Protein AF-A0A7C6XYI9-F1 (afdb_monomer)

Secondary structure (DSSP, 8-state):
-HHHHHHHHHHHHHHHHHHSS-----------------TTS----SPPPHHHHHHHHTTS----------SSSEEEE--S-TT---EEEEEE-TT--EEEEEE--SSSEEEE-----S-S----EEEEE--SS-SSPEEE---BTTB--SGGGGGEEEPPEEEESS-HHHH--TTT--PPPPEEEE--EEEEE-

Radius of gyration: 31.1 Å; Cα contacts (8 Å, |Δi|>4): 209; chains: 1; bounding box: 74×89×56 Å

Foldseek 3Di:
DVVVVVVVVVVVVVVVVVVPPDDPPPPPPDPPPPCPDDPPPPPPDPFAAPVNLCVVAVPFDEDPDDWDFDQVDKDWDFDPDPPFDKDWDWDAFPVRDTDIDIDDGLGTDIDTDTDDPDDGDYKDKDWDKDDPDDPAWRWAADDDPNHRSGDCSRTDTDDWDWDFPDDCVVPDDPPPDPDGGDIDTTIDTDMDID

pLDDT: mean 83.99, std 13.5, range [45.25, 97.56]

Solvent-accessible surface area (backbone atoms only — not comparable to full-atom values): 12787 Å² total; per-residue (Å²): 109,73,71,59,53,52,53,55,50,52,52,51,50,54,55,51,52,63,70,66,51,82,80,79,80,74,74,77,86,65,77,80,70,70,82,86,66,55,99,77,53,74,69,93,57,99,66,50,38,62,67,53,43,41,72,73,49,62,85,48,52,66,69,97,71,88,78,85,78,61,80,86,59,64,49,79,45,77,53,85,48,95,87,54,66,68,47,76,49,76,50,65,29,79,83,73,54,72,45,78,47,67,48,74,48,99,49,50,48,80,46,70,82,78,88,76,93,65,87,54,52,78,73,53,74,47,78,48,69,62,72,93,85,62,103,61,62,49,70,44,64,50,66,60,94,91,36,66,77,21,57,65,34,60,61,42,74,45,83,69,48,70,42,63,72,52,69,61,82,84,71,57,38,91,99,76,52,88,76,77,63,56,76,36,79,44,38,50,79,45,77,51,74,88

Sequence (194 aa):
MKKILIITLGTLIVTAAFVLLPKNNVKAYTNEKTYEGSIYELASSDNVTYEDYLNQFGHMPKPNVEIPVDLENYVYTNGLFDDDLPYIDSFTDDKNVTKQGLYVPETGDITFTVNVESEGLYNLKLEYYSILGRSANISRGLYINDEMPFTEAQHMSFLRFWKDEYDVSENRKKGKNDIRPKQIETHLWAIDDF

Structure (mmCIF, N/CA/C/O backbone):
data_AF-A0A7C6XYI9-F1
#
_entry.id   AF-A0A7C6XYI9-F1
#
loop_
_atom_site.group_PDB
_atom_site.id
_atom_site.type_symbol
_atom_site.label_atom_id
_atom_site.label_alt_id
_atom_site.label_comp_id
_atom_site.label_asym_id
_atom_site.label_entity_id
_atom_site.label_seq_id
_atom_site.pdbx_PDB_ins_code
_atom_site.Cartn_x
_atom_site.Cartn_y
_atom_site.Cartn_z
_atom_site.occupancy
_atom_site.B_iso_or_equiv
_atom_site.auth_seq_id
_atom_site.auth_comp_id
_atom_site.auth_asym_id
_atom_site.auth_atom_id
_atom_site.pdbx_PDB_model_num
ATOM 1 N N . MET A 1 1 ? 51.394 -69.322 -17.871 1.00 59.22 1 MET A N 1
ATOM 2 C CA . MET A 1 1 ? 51.019 -69.334 -16.436 1.00 59.22 1 MET A CA 1
ATOM 3 C C . MET A 1 1 ? 51.886 -68.397 -15.587 1.00 59.22 1 MET A C 1
ATOM 5 O O . MET A 1 1 ? 51.321 -67.509 -14.969 1.00 59.22 1 MET A O 1
ATOM 9 N N . LYS A 1 2 ? 53.231 -68.475 -15.623 1.00 55.50 2 LYS A N 1
ATOM 10 C CA . LYS A 1 2 ? 54.126 -67.598 -14.822 1.00 55.50 2 LYS A CA 1
ATOM 11 C C . LYS A 1 2 ? 53.935 -66.079 -15.041 1.00 55.50 2 LYS A C 1
ATOM 13 O O . LYS A 1 2 ? 53.968 -65.326 -14.081 1.00 55.50 2 LYS A O 1
ATOM 18 N N . LYS A 1 3 ? 53.673 -65.631 -16.278 1.00 58.56 3 LYS A N 1
ATOM 19 C CA . LYS A 1 3 ? 53.448 -64.202 -16.598 1.00 58.56 3 LYS A CA 1
ATOM 20 C C . LYS A 1 3 ? 52.126 -63.644 -16.040 1.00 58.56 3 LYS A C 1
ATOM 22 O O . LYS A 1 3 ? 52.097 -62.502 -15.609 1.00 58.56 3 LYS A O 1
ATOM 27 N N . ILE A 1 4 ? 51.065 -64.457 -16.004 1.00 73.06 4 ILE A N 1
ATOM 28 C CA . ILE A 1 4 ? 49.760 -64.062 -15.441 1.00 73.06 4 ILE A CA 1
ATOM 29 C C . ILE A 1 4 ? 49.864 -63.945 -13.916 1.00 73.06 4 ILE A C 1
ATOM 31 O O . ILE A 1 4 ? 49.389 -62.967 -13.356 1.00 73.06 4 ILE A O 1
ATOM 35 N N . LEU A 1 5 ? 50.585 -64.874 -13.273 1.00 71.69 5 LEU A N 1
ATOM 36 C CA . LEU A 1 5 ? 50.819 -64.860 -11.826 1.00 71.69 5 LEU A CA 1
ATOM 37 C C . LEU A 1 5 ? 51.569 -63.597 -11.357 1.00 71.69 5 LEU A C 1
ATOM 39 O O . LEU A 1 5 ? 51.260 -63.044 -10.306 1.00 71.69 5 LEU A O 1
ATOM 43 N N . ILE A 1 6 ? 52.536 -63.119 -12.151 1.00 74.94 6 ILE A N 1
ATOM 44 C CA . ILE A 1 6 ? 53.303 -61.899 -11.845 1.00 74.94 6 ILE A CA 1
ATOM 45 C C . ILE A 1 6 ? 52.418 -60.649 -11.954 1.00 74.94 6 ILE A C 1
ATOM 47 O O . ILE A 1 6 ? 52.507 -59.765 -11.106 1.00 74.94 6 ILE A O 1
ATOM 51 N N . ILE A 1 7 ? 51.527 -60.589 -12.949 1.00 75.69 7 ILE A N 1
ATOM 52 C CA . ILE A 1 7 ? 50.610 -59.453 -13.130 1.00 75.69 7 ILE A CA 1
ATOM 53 C C . ILE A 1 7 ? 49.565 -59.412 -12.007 1.00 75.69 7 ILE A C 1
ATOM 55 O O . ILE A 1 7 ? 49.294 -58.340 -11.464 1.00 75.69 7 ILE A O 1
ATOM 59 N N . THR A 1 8 ? 49.023 -60.567 -11.607 1.00 77.19 8 THR A N 1
ATOM 60 C CA . THR A 1 8 ? 48.077 -60.648 -10.481 1.00 77.19 8 THR A CA 1
ATOM 61 C C . THR A 1 8 ? 48.740 -60.304 -9.151 1.00 77.19 8 THR A C 1
ATOM 63 O O . THR A 1 8 ? 48.138 -59.631 -8.324 1.00 77.19 8 THR A O 1
ATOM 66 N N . LEU A 1 9 ? 49.999 -60.704 -8.944 1.00 80.44 9 LEU A N 1
ATOM 67 C CA . LEU A 1 9 ? 50.725 -60.369 -7.719 1.00 80.44 9 LEU A CA 1
ATOM 68 C C . LEU A 1 9 ? 51.075 -58.874 -7.665 1.00 80.44 9 LEU A C 1
ATOM 70 O O . LEU A 1 9 ? 50.927 -58.247 -6.621 1.00 80.44 9 LEU A O 1
ATOM 74 N N . GLY A 1 10 ? 51.465 -58.284 -8.799 1.00 78.44 10 GLY A N 1
ATOM 75 C CA . GLY A 1 10 ? 51.736 -56.849 -8.898 1.00 78.44 10 GLY A CA 1
ATOM 76 C C . GLY A 1 10 ? 50.498 -55.993 -8.627 1.00 78.44 10 GLY A C 1
ATOM 77 O O . GLY A 1 10 ? 50.571 -55.036 -7.861 1.00 78.44 10 GLY A O 1
ATOM 78 N N . THR A 1 11 ? 49.344 -56.367 -9.185 1.00 77.44 11 THR A N 1
ATOM 79 C CA . THR A 1 11 ? 48.075 -55.662 -8.921 1.00 77.44 11 THR A CA 1
ATOM 80 C C . THR A 1 11 ? 47.650 -55.777 -7.460 1.00 77.44 11 THR A C 1
ATOM 82 O O . THR A 1 11 ? 47.252 -54.771 -6.876 1.00 77.44 11 THR A O 1
ATOM 85 N N . LEU A 1 12 ? 47.827 -56.947 -6.836 1.00 82.69 12 LEU A N 1
ATOM 86 C CA . LEU A 1 12 ? 47.493 -57.150 -5.425 1.00 82.69 12 LEU A CA 1
ATOM 87 C C . LEU A 1 12 ? 48.358 -56.288 -4.487 1.00 82.69 12 LEU A C 1
ATOM 89 O O . LEU A 1 12 ? 47.848 -55.710 -3.525 1.00 82.69 12 LEU A O 1
ATOM 93 N N . ILE A 1 13 ? 49.651 -56.146 -4.798 1.00 81.75 13 ILE A N 1
ATOM 94 C CA . ILE A 1 13 ? 50.582 -55.300 -4.036 1.00 81.75 13 ILE A CA 1
ATOM 95 C C . ILE A 1 13 ? 50.192 -53.821 -4.146 1.00 81.75 13 ILE A C 1
ATOM 97 O O . ILE A 1 13 ? 50.183 -53.121 -3.136 1.00 81.75 13 ILE A O 1
ATOM 101 N N . VAL A 1 14 ? 49.810 -53.347 -5.337 1.00 80.62 14 VAL A N 1
ATOM 102 C CA . VAL A 1 14 ? 49.369 -51.954 -5.532 1.00 80.62 14 VAL A CA 1
ATOM 103 C C . VAL A 1 14 ? 48.072 -51.674 -4.770 1.00 80.62 14 VAL A C 1
ATOM 105 O O . VAL A 1 14 ? 47.966 -50.644 -4.106 1.00 80.62 14 VAL A O 1
ATOM 108 N N . THR A 1 15 ? 47.109 -52.601 -4.786 1.00 77.00 15 THR A N 1
ATOM 109 C CA . THR A 1 15 ? 45.868 -52.443 -4.012 1.00 77.00 15 THR A CA 1
ATOM 110 C C . THR A 1 15 ? 46.113 -52.459 -2.505 1.00 77.00 15 THR A C 1
ATOM 112 O O . THR A 1 15 ? 45.540 -51.641 -1.790 1.00 77.00 15 THR A O 1
ATOM 115 N N . ALA A 1 16 ? 47.005 -53.326 -2.016 1.00 79.81 16 ALA A N 1
ATOM 116 C CA . ALA A 1 16 ? 47.361 -53.370 -0.600 1.00 79.81 16 ALA A CA 1
ATOM 117 C C . ALA A 1 16 ? 48.084 -52.086 -0.160 1.00 79.81 16 ALA A C 1
ATOM 119 O O . ALA A 1 16 ? 47.785 -51.546 0.904 1.00 79.81 16 ALA A O 1
ATOM 120 N N . ALA A 1 17 ? 48.972 -51.551 -1.004 1.00 77.62 17 ALA A N 1
ATOM 121 C CA . ALA A 1 17 ? 49.649 -50.286 -0.746 1.00 77.62 17 ALA A CA 1
ATOM 122 C C . ALA A 1 17 ? 48.659 -49.115 -0.657 1.00 77.62 17 ALA A C 1
ATOM 124 O O . ALA A 1 17 ? 48.802 -48.273 0.221 1.00 77.62 17 ALA A O 1
ATOM 125 N N . PHE A 1 18 ? 47.620 -49.090 -1.500 1.00 74.88 18 PHE A N 1
ATOM 126 C CA . PHE A 1 18 ? 46.611 -48.025 -1.486 1.00 74.88 18 PHE A CA 1
ATOM 127 C C . PHE A 1 18 ? 45.733 -48.042 -0.223 1.00 74.88 18 PHE A C 1
ATOM 129 O O . PHE A 1 18 ? 45.329 -46.989 0.261 1.00 74.88 18 PHE A O 1
ATOM 136 N N . VAL A 1 19 ? 45.468 -49.227 0.340 1.00 75.88 19 VAL A N 1
ATOM 137 C CA . VAL A 1 19 ? 44.705 -49.388 1.594 1.00 75.88 19 VAL A CA 1
ATOM 138 C C . VAL A 1 19 ? 45.538 -49.012 2.825 1.00 75.88 19 VAL A C 1
ATOM 140 O O . VAL A 1 19 ? 44.983 -48.535 3.812 1.00 75.88 19 VAL A O 1
ATOM 143 N N . LEU A 1 20 ? 46.860 -49.202 2.767 1.00 73.75 20 LEU A N 1
ATOM 144 C CA . LEU A 1 20 ? 47.783 -48.915 3.871 1.00 73.75 20 LEU A CA 1
ATOM 145 C C . LEU A 1 20 ? 48.281 -47.461 3.910 1.00 73.75 20 LEU A C 1
ATOM 147 O O . LEU A 1 20 ? 49.006 -47.098 4.838 1.00 73.75 20 LEU A O 1
ATOM 151 N N . LEU A 1 21 ? 47.901 -46.615 2.944 1.00 75.75 21 LEU A N 1
ATOM 152 C CA . LEU A 1 21 ? 48.191 -45.184 3.021 1.00 75.75 21 LEU A CA 1
ATOM 153 C C . LEU A 1 21 ? 47.457 -44.572 4.230 1.00 75.75 21 LEU A C 1
ATOM 155 O O . LEU A 1 21 ? 46.248 -44.777 4.380 1.00 75.75 21 LEU A O 1
ATOM 159 N N . PRO A 1 22 ? 48.147 -43.809 5.096 1.00 71.31 22 PRO A N 1
ATOM 160 C CA . PRO A 1 22 ? 47.513 -43.174 6.240 1.00 71.31 22 PRO A CA 1
ATOM 161 C C . PRO A 1 22 ? 46.443 -42.199 5.745 1.00 71.31 22 PRO A C 1
ATOM 163 O O . PRO A 1 22 ? 46.728 -41.249 5.016 1.00 71.31 22 PRO A O 1
ATOM 166 N N . LYS A 1 23 ? 45.187 -42.431 6.141 1.00 69.56 23 LYS A N 1
ATOM 167 C CA . LYS A 1 23 ? 44.117 -41.451 5.953 1.00 69.56 23 LYS A CA 1
ATOM 168 C C . LYS A 1 23 ? 44.439 -40.248 6.832 1.00 69.56 23 LYS A C 1
ATOM 170 O O . LYS A 1 23 ? 44.210 -40.282 8.039 1.00 69.56 23 LYS A O 1
ATOM 175 N N . ASN A 1 24 ? 44.984 -39.194 6.232 1.00 66.69 24 ASN A N 1
ATOM 176 C CA . ASN A 1 24 ? 45.102 -37.907 6.900 1.00 66.69 24 ASN A CA 1
ATOM 177 C C . ASN A 1 24 ? 43.688 -37.406 7.199 1.00 66.69 24 ASN A C 1
ATOM 179 O O . ASN A 1 24 ? 43.000 -36.887 6.322 1.00 66.69 24 ASN A O 1
ATOM 183 N N . ASN A 1 25 ? 43.252 -37.579 8.444 1.00 65.62 25 ASN A N 1
ATOM 184 C CA . ASN A 1 25 ? 42.070 -36.912 8.959 1.00 65.62 25 ASN A CA 1
ATOM 185 C C . ASN A 1 25 ? 42.422 -35.433 9.096 1.00 65.62 25 ASN A C 1
ATOM 187 O O . ASN A 1 25 ? 42.881 -34.984 10.147 1.00 65.62 25 ASN A O 1
ATOM 191 N N . VAL A 1 26 ? 42.261 -34.681 8.010 1.00 64.88 26 VAL A N 1
ATOM 192 C CA . VAL A 1 26 ? 42.282 -33.225 8.077 1.00 64.88 26 VAL A CA 1
ATOM 193 C C . VAL A 1 26 ? 41.054 -32.842 8.890 1.00 64.88 26 VAL A C 1
ATOM 195 O O . VAL A 1 26 ? 39.931 -32.882 8.392 1.00 64.88 26 VAL A O 1
ATOM 198 N N . LYS A 1 27 ? 41.248 -32.532 10.174 1.00 62.44 27 LYS A N 1
ATOM 199 C CA . LYS A 1 27 ? 40.211 -31.849 10.939 1.00 62.44 27 LYS A CA 1
ATOM 200 C C . LYS A 1 27 ? 40.031 -30.491 10.273 1.00 62.44 27 LYS A C 1
ATOM 202 O O . LYS A 1 27 ? 40.960 -29.686 10.264 1.00 62.44 27 LYS A O 1
ATOM 207 N N . ALA A 1 28 ? 38.872 -30.265 9.665 1.00 57.50 28 ALA A N 1
ATOM 208 C CA . ALA A 1 28 ? 38.489 -28.929 9.256 1.00 57.50 28 ALA A CA 1
ATOM 209 C C . ALA A 1 28 ? 38.500 -28.051 10.513 1.00 57.50 28 ALA A C 1
ATOM 211 O O . ALA A 1 28 ? 37.741 -28.294 11.449 1.00 57.50 28 ALA A O 1
ATOM 212 N N . TYR A 1 29 ? 39.390 -27.061 10.556 1.00 55.81 29 TYR A N 1
ATOM 213 C CA . TYR A 1 29 ? 39.322 -25.992 11.543 1.00 55.81 29 TYR A CA 1
ATOM 214 C C . TYR A 1 29 ? 38.197 -25.051 11.118 1.00 55.81 29 TYR A C 1
ATOM 216 O O . TYR A 1 29 ? 38.434 -23.977 10.572 1.00 55.81 29 TYR A O 1
ATOM 224 N N . THR A 1 30 ? 36.954 -25.483 11.304 1.00 56.09 30 THR A N 1
ATOM 225 C CA . THR A 1 30 ? 35.847 -24.538 11.366 1.00 56.09 30 THR A CA 1
ATOM 226 C C . THR A 1 30 ? 35.811 -24.104 12.817 1.00 56.09 30 THR A C 1
ATOM 228 O O . THR A 1 30 ? 35.527 -24.924 13.689 1.00 56.09 30 THR A O 1
ATOM 231 N N . ASN A 1 31 ? 36.136 -22.846 13.106 1.00 57.28 31 ASN A N 1
ATOM 232 C CA . ASN A 1 31 ? 35.616 -22.274 14.339 1.00 57.28 31 ASN A CA 1
ATOM 233 C C . ASN A 1 31 ? 34.098 -22.442 14.228 1.00 57.28 31 ASN A C 1
ATOM 235 O O . ASN A 1 31 ? 33.523 -21.938 13.260 1.00 57.28 31 ASN A O 1
ATOM 239 N N . GLU A 1 32 ? 33.469 -23.196 15.131 1.00 56.84 32 GLU A N 1
ATOM 240 C CA . GLU A 1 32 ? 32.032 -23.066 15.343 1.00 56.84 32 GLU A CA 1
ATOM 241 C C . GLU A 1 32 ? 31.829 -21.605 15.731 1.00 56.84 32 GLU A C 1
ATOM 243 O O . GLU A 1 32 ? 32.006 -21.213 16.880 1.00 56.84 32 GLU A O 1
ATOM 248 N N . LYS A 1 33 ? 31.570 -20.751 14.741 1.00 53.53 33 LYS A N 1
ATOM 249 C CA . LYS A 1 33 ? 30.920 -19.492 15.026 1.00 53.53 33 LYS A CA 1
ATOM 250 C C . LYS A 1 33 ? 29.535 -19.907 15.476 1.00 53.53 33 LYS A C 1
ATOM 252 O O . LYS A 1 33 ? 28.704 -20.266 14.644 1.00 53.53 33 LYS A O 1
ATOM 257 N N . THR A 1 34 ? 29.327 -19.928 16.786 1.00 58.03 34 THR A N 1
ATOM 258 C CA . THR A 1 34 ? 27.987 -19.847 17.345 1.00 58.03 34 THR A CA 1
ATOM 259 C C . THR A 1 34 ? 27.301 -18.696 16.626 1.00 58.03 34 THR A C 1
ATOM 261 O O . THR A 1 34 ? 27.856 -17.602 16.520 1.00 58.03 34 THR A O 1
ATOM 264 N N . TYR A 1 35 ? 26.154 -18.984 16.025 1.00 58.16 35 TYR A N 1
ATOM 265 C CA . TYR A 1 35 ? 25.307 -17.958 15.451 1.00 58.16 35 TYR A CA 1
ATOM 266 C C . TYR A 1 35 ? 24.950 -16.990 16.585 1.00 58.16 35 TYR A C 1
ATOM 268 O O . TYR A 1 35 ? 24.211 -17.365 17.488 1.00 58.16 35 TYR A O 1
ATOM 276 N N . GLU A 1 36 ? 25.534 -15.790 16.584 1.00 60.22 36 GLU A N 1
ATOM 277 C CA . GLU A 1 36 ? 25.291 -14.757 17.607 1.00 60.22 36 GLU A CA 1
ATOM 278 C C . GLU A 1 36 ? 23.982 -13.994 17.363 1.00 60.22 36 GLU A C 1
ATOM 280 O O . GLU A 1 36 ? 23.859 -12.830 17.734 1.00 60.22 36 GLU A O 1
ATOM 285 N N . GLY A 1 37 ? 23.024 -14.633 16.694 1.00 59.38 37 GLY A N 1
ATOM 286 C CA . GLY A 1 37 ? 21.832 -13.956 16.226 1.00 59.38 37 GLY A CA 1
ATOM 287 C C . GLY A 1 37 ? 22.016 -13.268 14.886 1.00 59.38 37 GLY A C 1
ATOM 288 O O . GLY A 1 37 ? 23.127 -13.042 14.395 1.00 59.38 37 GLY A O 1
ATOM 289 N N . SER A 1 38 ? 20.894 -12.926 14.262 1.00 61.03 38 SER A N 1
ATOM 290 C CA . SER A 1 38 ? 20.895 -11.915 13.211 1.00 61.03 38 SER A CA 1
ATOM 291 C C . SER A 1 38 ? 20.648 -10.552 13.841 1.00 61.03 38 SER A C 1
ATOM 293 O O . SER A 1 38 ? 20.015 -10.442 14.879 1.00 61.03 38 SER A O 1
ATOM 295 N N . ILE A 1 39 ? 21.048 -9.488 13.157 1.00 51.34 39 ILE A N 1
ATOM 296 C CA . ILE A 1 39 ? 20.537 -8.131 13.419 1.00 51.34 39 ILE A CA 1
ATOM 297 C C . ILE A 1 39 ? 18.999 -8.023 13.289 1.00 51.34 39 ILE A C 1
ATOM 299 O O . ILE A 1 39 ? 18.439 -6.996 13.652 1.00 51.34 39 ILE A O 1
ATOM 303 N N . TYR A 1 40 ? 18.331 -9.073 12.789 1.00 49.53 40 TYR A N 1
ATOM 304 C CA . TYR A 1 40 ? 16.874 -9.248 12.765 1.00 49.53 40 TYR A CA 1
ATOM 305 C C . TYR A 1 40 ? 16.363 -10.204 13.848 1.00 49.53 40 TYR A C 1
ATOM 307 O O . TYR A 1 40 ? 15.176 -10.524 13.863 1.00 49.53 40 TYR A O 1
ATOM 315 N N . GLU A 1 41 ? 17.230 -10.706 14.730 1.00 47.16 41 GLU A N 1
ATOM 316 C CA . GLU A 1 41 ? 16.778 -11.323 15.965 1.00 47.16 41 GLU A CA 1
ATOM 317 C C . GLU A 1 41 ? 16.177 -10.171 16.752 1.00 47.16 41 GLU A C 1
ATOM 319 O O . GLU A 1 41 ? 16.897 -9.332 17.293 1.00 47.16 41 GLU A O 1
ATOM 324 N N . LEU A 1 42 ? 14.851 -10.054 16.633 1.00 53.47 42 LEU A N 1
ATOM 325 C CA . LEU A 1 42 ? 14.021 -9.099 17.340 1.00 53.47 42 LEU A CA 1
ATOM 326 C C . LEU A 1 42 ? 14.502 -9.107 18.779 1.00 53.47 42 LEU A C 1
ATOM 328 O O . LEU A 1 42 ? 14.275 -10.066 19.516 1.00 53.47 42 LEU A O 1
ATOM 332 N N . ALA A 1 43 ? 15.260 -8.067 19.127 1.00 45.25 43 ALA A N 1
ATOM 333 C CA . ALA A 1 43 ? 15.704 -7.859 20.481 1.00 45.25 43 ALA A CA 1
ATOM 334 C C . ALA A 1 43 ? 14.463 -8.011 21.351 1.00 45.25 43 ALA A C 1
ATOM 336 O O . ALA A 1 43 ? 13.421 -7.439 21.028 1.00 45.25 43 ALA A O 1
ATOM 337 N N . SER A 1 44 ? 14.589 -8.832 22.389 1.00 47.94 44 SER A N 1
ATOM 338 C CA . SER A 1 44 ? 13.623 -9.069 23.455 1.00 47.94 44 SER A CA 1
ATOM 339 C C . SER A 1 44 ? 13.252 -7.750 24.140 1.00 47.94 44 SER A C 1
ATOM 341 O O . SER A 1 44 ? 13.722 -7.425 25.228 1.00 47.94 44 SER A O 1
ATOM 343 N N . SER A 1 45 ? 12.492 -6.951 23.418 1.00 52.62 45 SER A N 1
ATOM 344 C CA . SER A 1 45 ? 11.685 -5.838 23.857 1.00 52.62 45 SER A CA 1
ATOM 345 C C . SER A 1 45 ? 10.327 -6.436 24.189 1.00 52.62 45 SER A C 1
ATOM 347 O O . SER A 1 45 ? 9.937 -7.428 23.571 1.00 52.62 45 SER A O 1
ATOM 349 N N . ASP A 1 46 ? 9.607 -5.851 25.136 1.00 62.44 46 ASP A N 1
ATOM 350 C CA . ASP A 1 46 ? 8.241 -6.225 25.524 1.00 62.44 46 ASP A CA 1
ATOM 351 C C . ASP A 1 46 ? 7.211 -5.961 24.393 1.00 62.44 46 ASP A C 1
ATOM 353 O O . ASP A 1 46 ? 6.109 -5.472 24.632 1.00 62.44 46 ASP A O 1
ATOM 357 N N . ASN A 1 47 ? 7.579 -6.211 23.135 1.00 76.44 47 ASN A N 1
ATOM 358 C CA . ASN A 1 47 ? 6.771 -5.919 21.969 1.00 76.44 47 ASN A CA 1
ATOM 359 C C . ASN A 1 47 ? 5.811 -7.081 21.706 1.00 76.44 47 ASN A C 1
ATOM 361 O O . ASN A 1 47 ? 6.225 -8.231 21.574 1.00 76.44 47 ASN A O 1
ATOM 365 N N . VAL A 1 48 ? 4.528 -6.753 21.586 1.00 89.00 48 VAL A N 1
ATOM 366 C CA . VAL A 1 48 ? 3.461 -7.694 21.233 1.00 89.00 48 VAL A CA 1
ATOM 367 C C . VAL A 1 48 ? 3.694 -8.197 19.802 1.00 89.00 48 VAL A C 1
ATOM 369 O O . VAL A 1 48 ? 3.839 -7.395 18.872 1.00 89.00 48 VAL A O 1
ATOM 372 N N . THR A 1 49 ? 3.773 -9.514 19.613 1.00 93.38 49 THR A N 1
ATOM 373 C CA . THR A 1 49 ? 3.854 -10.137 18.279 1.00 93.38 49 THR A CA 1
ATOM 374 C C . THR A 1 49 ? 2.465 -10.286 17.660 1.00 93.38 49 THR A C 1
ATOM 376 O O . THR A 1 49 ? 1.450 -10.204 18.356 1.00 93.38 49 THR A O 1
ATOM 379 N N . TYR A 1 50 ? 2.381 -10.543 16.353 1.00 92.38 50 TYR A N 1
ATOM 380 C CA . TYR A 1 50 ? 1.093 -10.849 15.722 1.00 92.38 50 TYR A CA 1
ATOM 381 C C . TYR A 1 50 ? 0.422 -12.092 16.332 1.00 92.38 50 TYR A C 1
ATOM 383 O O . TYR A 1 50 ? -0.798 -12.132 16.490 1.00 92.38 50 TYR A O 1
ATOM 391 N N . GLU A 1 51 ? 1.212 -13.093 16.730 1.00 93.19 51 GLU A N 1
ATOM 392 C CA . GLU A 1 51 ? 0.696 -14.277 17.422 1.00 93.19 51 GLU A CA 1
ATOM 393 C C . GLU A 1 51 ? 0.090 -13.908 18.784 1.00 93.19 51 GLU A C 1
ATOM 395 O O . GLU A 1 51 ? -1.016 -14.348 19.102 1.00 93.19 51 GLU A O 1
ATOM 400 N N . ASP A 1 52 ? 0.751 -13.043 19.558 1.00 94.00 52 ASP A N 1
ATOM 401 C CA . ASP A 1 52 ? 0.219 -12.537 20.829 1.00 94.00 52 ASP A CA 1
ATOM 402 C C . ASP A 1 52 ? -1.073 -11.739 20.624 1.00 94.00 52 ASP A C 1
ATOM 404 O O . ASP A 1 52 ? -2.054 -11.948 21.343 1.00 94.00 52 ASP A O 1
ATOM 408 N N . TYR 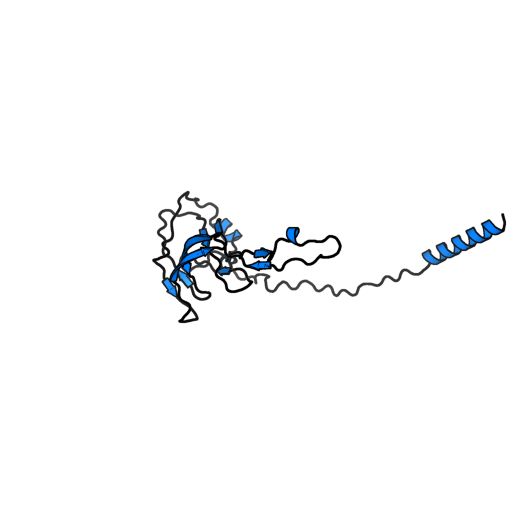A 1 53 ? -1.109 -10.880 19.600 1.00 93.50 53 TYR A N 1
ATOM 409 C CA . TYR A 1 53 ? -2.298 -10.120 19.220 1.00 93.50 53 TYR A CA 1
ATOM 410 C C . TYR A 1 53 ? -3.478 -11.049 18.895 1.00 93.50 53 TYR A C 1
ATOM 412 O O . TYR A 1 53 ? -4.592 -10.848 19.387 1.00 93.50 53 TYR A O 1
ATOM 420 N N . LEU A 1 54 ? -3.248 -12.116 18.124 1.00 94.38 54 LEU A N 1
ATOM 421 C CA . LEU A 1 54 ? -4.274 -13.116 17.824 1.00 94.38 54 LEU A CA 1
ATOM 422 C C . LEU A 1 54 ? -4.665 -13.954 19.043 1.00 94.38 54 LEU A C 1
ATOM 424 O O . LEU A 1 54 ? -5.835 -14.301 19.184 1.00 94.38 54 LEU A O 1
ATOM 428 N N . ASN A 1 55 ? -3.744 -14.263 19.950 1.00 95.44 55 ASN A N 1
ATOM 429 C CA . ASN A 1 55 ? -4.090 -14.943 21.198 1.00 95.44 55 ASN A CA 1
ATOM 430 C C . ASN A 1 55 ? -4.994 -14.065 22.076 1.00 95.44 55 ASN A C 1
ATOM 432 O O . ASN A 1 55 ? -5.933 -14.568 22.698 1.00 95.44 55 ASN A O 1
ATOM 436 N N . GLN A 1 56 ? -4.757 -12.751 22.086 1.00 93.75 56 GLN A N 1
ATOM 437 C CA . GLN A 1 56 ? -5.555 -11.788 22.837 1.00 93.75 56 GLN A CA 1
ATOM 438 C C . GLN A 1 56 ? -6.924 -11.527 22.196 1.00 93.75 56 GLN A C 1
ATOM 440 O O . GLN A 1 56 ? -7.935 -11.573 22.894 1.00 93.75 56 GLN A O 1
ATOM 445 N N . PHE A 1 57 ? -6.983 -11.280 20.886 1.00 94.19 57 PHE A N 1
ATOM 446 C CA . PHE A 1 57 ? -8.191 -10.791 20.204 1.00 94.19 57 PHE A CA 1
ATOM 447 C C . PHE A 1 57 ? -8.824 -11.789 19.226 1.00 94.19 57 PHE A C 1
ATOM 449 O O . PHE A 1 57 ? -9.933 -11.559 18.755 1.00 94.19 57 PHE A O 1
ATOM 456 N N . GLY A 1 58 ? -8.192 -12.930 18.946 1.00 92.56 58 GLY A N 1
ATOM 457 C CA . GLY A 1 58 ? -8.614 -13.921 17.940 1.00 92.56 58 GLY A CA 1
ATOM 458 C C . GLY A 1 58 ? -10.016 -14.505 18.125 1.00 92.56 58 GLY A C 1
ATOM 459 O O . GLY A 1 58 ? -10.597 -15.030 17.173 1.00 92.56 58 GLY A O 1
ATOM 460 N N . HIS A 1 59 ? -10.560 -14.413 19.340 1.00 93.62 59 HIS A N 1
ATOM 461 C CA . HIS A 1 59 ? -11.903 -14.868 19.698 1.00 93.62 59 HIS A CA 1
ATOM 462 C C . HIS A 1 59 ? -13.001 -13.826 19.427 1.00 93.62 59 HIS A C 1
ATOM 464 O O . HIS A 1 59 ? -14.184 -14.159 19.523 1.00 93.62 59 HIS A O 1
ATOM 470 N N . MET A 1 60 ? -12.632 -12.580 19.114 1.00 96.00 60 MET A N 1
ATOM 471 C CA . MET A 1 60 ? -13.582 -11.519 18.797 1.00 96.00 60 MET A CA 1
ATOM 472 C C . MET A 1 60 ? -14.382 -11.864 17.529 1.00 96.00 60 MET A C 1
ATOM 474 O O . MET A 1 60 ? -13.890 -12.592 16.657 1.00 96.00 60 MET A O 1
ATOM 478 N N . PRO A 1 61 ? -15.616 -11.343 17.390 1.00 95.44 61 PRO A N 1
ATOM 479 C CA . PRO A 1 61 ? -16.396 -11.501 16.170 1.00 95.44 61 PRO A CA 1
ATOM 480 C C . PRO A 1 61 ? -15.610 -11.042 14.940 1.00 95.44 61 PRO A C 1
ATOM 482 O O . PRO A 1 61 ? -14.805 -10.119 15.024 1.00 95.44 61 PRO A O 1
ATOM 485 N N . LYS A 1 62 ? -15.872 -11.669 13.791 1.00 94.81 62 LYS A N 1
ATOM 486 C CA . LYS A 1 62 ? -15.362 -11.252 12.476 1.00 94.81 62 LYS A CA 1
ATOM 487 C C . LYS A 1 62 ? -16.544 -10.754 11.650 1.00 94.81 62 LYS A C 1
ATOM 489 O O . LYS A 1 62 ? -17.229 -11.582 11.039 1.00 94.81 62 LYS A O 1
ATOM 494 N N . PRO A 1 63 ? -16.877 -9.455 11.717 1.00 94.25 63 PRO A N 1
ATOM 495 C CA . PRO A 1 63 ? -18.026 -8.913 11.010 1.00 94.25 63 PRO A CA 1
ATOM 496 C C . PRO A 1 63 ? -17.872 -9.112 9.501 1.00 94.25 63 PRO A C 1
ATOM 498 O O . PRO A 1 63 ? -16.816 -8.854 8.934 1.00 94.25 63 PRO A O 1
ATOM 501 N N . ASN A 1 64 ? -18.935 -9.567 8.837 1.00 94.00 64 ASN A N 1
ATOM 502 C CA . ASN A 1 64 ? -18.964 -9.699 7.379 1.00 94.00 64 ASN A CA 1
ATOM 503 C C . ASN A 1 64 ? -19.469 -8.394 6.745 1.00 94.00 64 ASN A C 1
ATOM 505 O O . ASN A 1 64 ? -20.557 -8.355 6.167 1.00 94.00 64 ASN A O 1
ATOM 509 N N . VAL A 1 65 ? -18.717 -7.316 6.957 1.00 94.19 65 VAL A N 1
ATOM 510 C CA . VAL A 1 65 ? -19.024 -5.963 6.481 1.00 94.19 65 VAL A CA 1
ATOM 511 C C . VAL A 1 65 ? -17.769 -5.380 5.848 1.00 94.19 65 VAL A C 1
ATOM 513 O O . VAL A 1 65 ? -16.683 -5.488 6.411 1.00 94.19 65 VAL A O 1
ATOM 516 N N . GLU A 1 66 ? -17.930 -4.744 4.691 1.00 94.44 66 GLU A N 1
ATOM 517 C CA . GLU A 1 66 ? -16.873 -3.966 4.048 1.00 94.44 66 GLU A CA 1
ATOM 518 C C . GLU A 1 66 ? -17.062 -2.485 4.383 1.00 94.44 66 GLU A C 1
ATOM 520 O O . GLU A 1 66 ? -18.147 -1.931 4.192 1.00 94.44 66 GLU A O 1
ATOM 525 N N . ILE A 1 67 ? -16.006 -1.847 4.886 1.00 95.12 67 ILE A N 1
ATOM 526 C CA . ILE A 1 67 ? -15.995 -0.424 5.233 1.00 95.12 67 ILE A CA 1
ATOM 527 C C . ILE A 1 67 ? -15.066 0.275 4.233 1.00 95.12 67 ILE A C 1
ATOM 529 O O . ILE A 1 67 ? -13.850 0.100 4.327 1.00 95.12 67 ILE A O 1
ATOM 533 N N . PRO A 1 68 ? -15.596 1.024 3.248 1.00 94.62 68 PRO A N 1
ATOM 534 C CA . PRO A 1 68 ? -14.754 1.726 2.289 1.00 94.62 68 PRO A CA 1
ATOM 535 C C . PRO A 1 68 ? -14.026 2.894 2.962 1.00 94.62 68 PRO A C 1
ATOM 537 O O . PRO A 1 68 ? -14.602 3.609 3.784 1.00 94.62 68 PRO A O 1
ATOM 540 N N . VAL A 1 69 ? -12.767 3.102 2.578 1.00 94.94 69 VAL A N 1
ATOM 541 C CA . VAL A 1 69 ? -11.956 4.242 3.022 1.00 94.94 69 VAL A CA 1
ATOM 542 C C . VAL A 1 69 ? -12.054 5.354 1.983 1.00 94.94 69 VAL A C 1
ATOM 544 O O . VAL A 1 69 ? -11.808 5.121 0.800 1.00 94.94 69 VAL A O 1
ATOM 547 N N . ASP A 1 70 ? -12.421 6.556 2.424 1.00 94.56 70 ASP A N 1
ATOM 548 C CA . ASP A 1 70 ? -12.435 7.745 1.573 1.00 94.56 70 ASP A CA 1
ATOM 549 C C . ASP A 1 70 ? -11.004 8.256 1.364 1.00 94.56 70 ASP A C 1
ATOM 551 O O . ASP A 1 70 ? -10.341 8.686 2.308 1.00 94.56 70 ASP A O 1
ATOM 555 N N . LEU A 1 71 ? -10.529 8.196 0.119 1.00 94.69 71 LEU A N 1
ATOM 556 C CA . LEU A 1 71 ? -9.179 8.620 -0.245 1.00 94.69 71 LEU A CA 1
ATOM 557 C C . LEU A 1 71 ? -9.041 10.141 -0.397 1.00 94.69 71 LEU A C 1
ATOM 559 O O . LEU A 1 71 ? -7.919 10.628 -0.501 1.00 94.69 71 LEU A O 1
ATOM 563 N N . GLU A 1 72 ? -10.139 10.901 -0.422 1.00 95.12 72 GLU A N 1
ATOM 564 C CA . GLU A 1 72 ? -10.098 12.366 -0.519 1.00 95.12 72 GLU A CA 1
ATOM 565 C C . GLU A 1 72 ? -9.954 13.034 0.852 1.00 95.12 72 GLU A C 1
ATOM 567 O O . GLU A 1 72 ? -9.423 14.141 0.958 1.00 95.12 72 GLU A O 1
ATOM 572 N N . ASN A 1 73 ? -10.402 12.358 1.910 1.00 95.38 73 ASN A N 1
ATOM 573 C CA . ASN A 1 73 ? -10.404 12.884 3.268 1.00 95.38 73 ASN A CA 1
ATOM 574 C C . ASN A 1 73 ? -9.315 12.226 4.124 1.00 95.38 73 ASN A C 1
ATOM 576 O O . ASN A 1 73 ? -9.564 11.279 4.875 1.00 95.38 73 ASN A O 1
ATOM 580 N N . TYR A 1 74 ? -8.098 12.756 4.009 1.00 97.00 74 TYR A N 1
ATOM 581 C CA . TYR A 1 74 ? -6.933 12.304 4.765 1.00 97.00 74 TYR A CA 1
ATOM 582 C C . TYR A 1 74 ? -6.197 13.463 5.437 1.00 97.00 74 TYR A C 1
ATOM 584 O O . TYR A 1 74 ? -6.305 14.629 5.051 1.00 97.00 74 TYR A O 1
ATOM 592 N N . VAL A 1 75 ? -5.386 13.112 6.430 1.00 97.56 75 VAL A N 1
ATOM 593 C CA . VAL A 1 75 ? -4.390 13.998 7.032 1.00 97.56 75 VAL A CA 1
ATOM 594 C C . VAL A 1 75 ? -3.006 13.493 6.642 1.00 97.56 75 VAL A C 1
ATOM 596 O O . VAL A 1 75 ? -2.725 12.306 6.787 1.00 97.56 75 VAL A O 1
ATOM 599 N N . TYR A 1 76 ? -2.155 14.387 6.134 1.00 97.56 76 TYR A N 1
ATOM 600 C CA . TYR A 1 76 ? -0.759 14.087 5.817 1.00 97.56 76 TYR A CA 1
ATOM 601 C C . TYR A 1 76 ? 0.176 14.899 6.709 1.00 97.56 76 TYR A C 1
ATOM 603 O O . TYR A 1 76 ? 0.074 16.127 6.776 1.00 97.56 76 TYR A O 1
ATOM 611 N N . THR A 1 77 ? 1.082 14.213 7.398 1.00 96.31 77 THR A N 1
ATOM 612 C CA . THR A 1 77 ? 2.040 14.807 8.342 1.00 96.31 77 THR A CA 1
ATOM 613 C C . THR A 1 77 ? 3.421 14.181 8.191 1.00 96.31 77 THR A C 1
ATOM 615 O O . THR A 1 77 ? 3.574 13.150 7.550 1.00 96.31 77 THR A O 1
ATOM 618 N N . ASN A 1 78 ? 4.448 14.787 8.794 1.00 94.81 78 ASN A N 1
ATOM 619 C CA . ASN A 1 78 ? 5.805 14.223 8.888 1.00 94.81 78 ASN A CA 1
ATOM 620 C C . ASN A 1 78 ? 6.512 13.929 7.545 1.00 94.81 78 ASN A C 1
ATOM 622 O O . ASN A 1 78 ? 7.495 13.189 7.514 1.00 94.81 78 ASN A O 1
ATOM 626 N N . GLY A 1 79 ? 6.048 14.522 6.441 1.00 94.19 79 GLY A N 1
ATOM 627 C CA . GLY A 1 79 ? 6.759 14.499 5.163 1.00 94.19 79 GLY A CA 1
ATOM 628 C C . GLY A 1 79 ? 8.113 15.205 5.268 1.00 94.19 79 GLY A C 1
ATOM 629 O O . GLY A 1 79 ? 8.218 16.259 5.894 1.00 94.19 79 GLY A O 1
ATOM 630 N N . LEU A 1 80 ? 9.157 14.625 4.670 1.00 93.94 80 LEU A N 1
ATOM 631 C CA . LEU A 1 80 ? 10.514 15.189 4.705 1.00 93.94 80 LEU A CA 1
ATOM 632 C C . LEU A 1 80 ? 10.802 16.164 3.555 1.00 93.94 80 LEU A C 1
ATOM 634 O O . LEU A 1 80 ? 11.793 16.891 3.618 1.00 93.94 80 LEU A O 1
ATOM 638 N N . PHE A 1 81 ? 9.966 16.167 2.516 1.00 92.69 81 PHE A N 1
ATOM 639 C CA . PHE A 1 81 ? 10.155 16.954 1.300 1.00 92.69 81 PHE A CA 1
ATOM 640 C C . PHE A 1 81 ? 8.910 17.796 1.013 1.00 92.69 81 PHE A C 1
ATOM 642 O O . PHE A 1 81 ? 7.796 17.276 1.002 1.00 92.69 81 PHE A O 1
ATOM 649 N N . ASP A 1 82 ? 9.107 19.091 0.762 1.00 91.00 82 ASP A N 1
ATOM 650 C CA . ASP A 1 82 ? 8.011 20.039 0.515 1.00 91.00 82 ASP A CA 1
ATOM 651 C C . ASP A 1 82 ? 7.379 19.877 -0.881 1.00 91.00 82 ASP A C 1
ATOM 653 O O . ASP A 1 82 ? 6.257 20.328 -1.113 1.00 91.00 82 ASP A O 1
ATOM 657 N N . ASP A 1 83 ? 8.097 19.261 -1.824 1.00 92.56 83 ASP A N 1
ATOM 658 C CA . ASP A 1 83 ? 7.678 19.035 -3.210 1.00 92.56 83 ASP A CA 1
ATOM 659 C C . ASP A 1 83 ? 7.154 17.612 -3.482 1.00 92.56 83 ASP A C 1
ATOM 661 O O . ASP A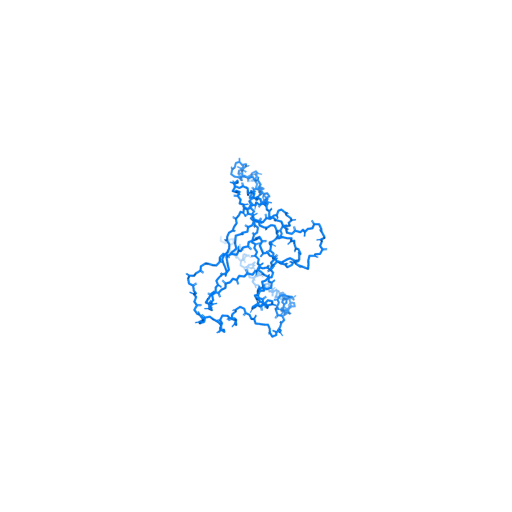 1 83 ? 6.670 17.347 -4.583 1.00 92.56 83 ASP A O 1
ATOM 665 N N . ASP A 1 84 ? 7.184 16.725 -2.483 1.00 92.06 84 ASP A N 1
ATOM 666 C CA . ASP A 1 84 ? 6.636 15.364 -2.544 1.00 92.06 84 ASP A CA 1
ATOM 667 C C . ASP A 1 84 ? 5.394 15.264 -1.645 1.00 92.06 84 ASP A C 1
ATOM 669 O O . ASP A 1 84 ? 5.452 14.854 -0.481 1.00 92.06 84 ASP A O 1
ATOM 673 N N . LEU A 1 85 ? 4.258 15.719 -2.178 1.00 95.00 85 LEU A N 1
ATOM 674 C CA . LEU A 1 85 ? 2.981 15.788 -1.464 1.00 95.00 85 LEU A CA 1
ATOM 675 C C . LEU A 1 85 ? 1.961 14.801 -2.044 1.00 95.00 85 LEU A 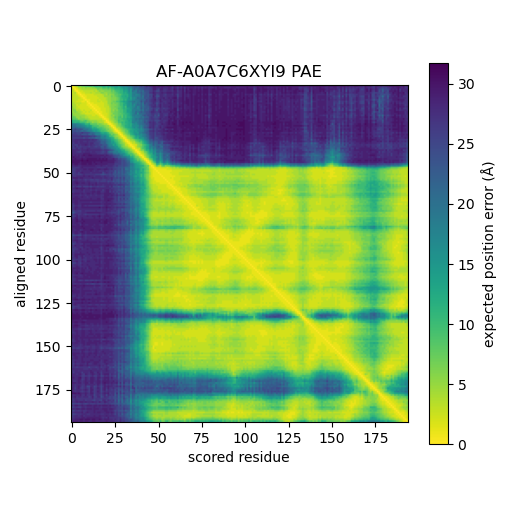C 1
ATOM 677 O O . LEU A 1 85 ? 1.988 14.540 -3.248 1.00 95.00 85 LEU A O 1
ATOM 681 N N . PRO A 1 86 ? 1.023 14.279 -1.229 1.00 96.50 86 PRO A N 1
ATOM 682 C CA . PRO A 1 86 ? -0.036 13.419 -1.733 1.00 96.50 86 PRO A CA 1
ATOM 683 C C . PRO A 1 86 ? -0.954 14.167 -2.707 1.00 96.50 86 PRO A C 1
ATOM 685 O O . PRO A 1 86 ? -1.306 15.326 -2.476 1.00 96.50 86 PRO A O 1
ATOM 688 N N . TYR A 1 87 ? -1.367 13.494 -3.778 1.00 95.81 87 TYR A N 1
ATOM 689 C CA . TYR A 1 87 ? -2.308 14.028 -4.763 1.00 95.81 87 TYR A CA 1
ATOM 690 C C . TYR A 1 87 ? -3.152 12.914 -5.374 1.00 95.81 87 TYR A C 1
ATOM 692 O O . TYR A 1 87 ? -2.734 11.759 -5.442 1.00 95.81 87 TYR A O 1
ATOM 700 N N . ILE A 1 88 ? -4.342 13.268 -5.847 1.00 96.38 88 ILE A N 1
ATOM 701 C CA . ILE A 1 88 ? -5.233 12.336 -6.537 1.00 96.38 88 ILE A CA 1
ATOM 702 C C . ILE A 1 88 ? -5.067 12.510 -8.039 1.00 96.38 88 ILE A C 1
ATOM 704 O O . ILE A 1 88 ? -5.132 13.629 -8.547 1.00 96.38 88 ILE A O 1
ATOM 708 N N . ASP A 1 89 ? -4.887 11.401 -8.748 1.00 95.44 89 ASP A N 1
ATOM 709 C CA . ASP A 1 89 ? -4.825 11.380 -10.208 1.00 95.4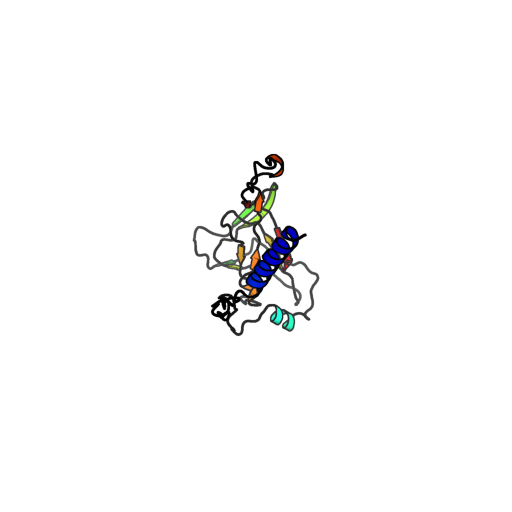4 89 ASP A CA 1
ATOM 710 C C . ASP A 1 89 ? -5.323 10.035 -10.763 1.00 95.44 89 ASP A C 1
ATOM 712 O O . ASP A 1 89 ? -5.654 9.105 -10.020 1.00 95.44 89 ASP A O 1
ATOM 716 N N . SER A 1 90 ? -5.409 9.937 -12.087 1.00 95.50 90 SER A N 1
ATOM 717 C CA . SER A 1 90 ? -5.673 8.706 -12.823 1.00 95.50 90 SER A CA 1
ATOM 718 C C . SER A 1 90 ? -4.364 8.026 -13.219 1.00 95.50 90 SER A C 1
ATOM 720 O O . SER A 1 90 ? -3.653 8.486 -14.112 1.00 95.50 90 SER A O 1
ATOM 722 N N . PHE A 1 91 ? -4.079 6.876 -12.615 1.00 93.56 91 PHE A N 1
ATOM 723 C CA . PHE A 1 91 ? -2.899 6.076 -12.929 1.00 93.56 91 PHE A CA 1
ATOM 724 C C . PHE A 1 91 ? -3.275 4.945 -13.882 1.00 93.56 91 PHE A C 1
ATOM 726 O O . PHE A 1 91 ? -4.244 4.214 -13.660 1.00 93.56 91 PHE A O 1
ATOM 733 N N . THR A 1 92 ? -2.506 4.815 -14.961 1.00 94.31 92 THR A N 1
ATOM 734 C CA . THR A 1 92 ? -2.684 3.764 -15.968 1.00 94.31 92 THR A CA 1
ATOM 735 C C . THR A 1 92 ? -1.530 2.786 -15.881 1.00 94.31 92 THR A C 1
ATOM 737 O O . THR A 1 92 ? -0.374 3.193 -15.964 1.00 94.31 92 THR A O 1
ATOM 740 N N . ASP A 1 93 ? -1.855 1.510 -15.714 1.00 92.44 93 ASP A N 1
ATOM 741 C CA . ASP A 1 93 ? -0.866 0.449 -15.571 1.00 92.44 93 ASP A CA 1
ATOM 742 C C . ASP A 1 93 ? -0.342 -0.077 -16.923 1.00 92.44 93 ASP A C 1
ATOM 744 O O . ASP A 1 93 ? -0.839 0.278 -17.998 1.00 92.44 93 ASP A O 1
ATOM 748 N N . ASP A 1 94 ? 0.652 -0.968 -16.888 1.00 90.88 94 ASP A N 1
ATOM 749 C CA . ASP A 1 94 ? 1.274 -1.550 -18.087 1.00 90.88 94 ASP A CA 1
ATOM 750 C C . ASP A 1 94 ? 0.311 -2.439 -18.912 1.00 90.88 94 ASP A C 1
ATOM 752 O O . ASP A 1 94 ? 0.652 -2.869 -20.019 1.00 90.88 94 ASP A O 1
ATOM 756 N N . LYS A 1 95 ? -0.884 -2.745 -18.388 1.00 91.44 95 LYS A N 1
ATOM 757 C CA . LYS A 1 95 ? -1.968 -3.466 -19.075 1.00 91.44 95 LYS A CA 1
ATOM 758 C C . LYS A 1 95 ? -3.069 -2.528 -19.582 1.00 91.44 95 LYS A C 1
ATOM 760 O O . LYS A 1 95 ? -4.083 -3.016 -20.081 1.00 91.44 95 LYS A O 1
ATOM 765 N N . ASN A 1 96 ? -2.850 -1.212 -19.543 1.00 94.31 96 ASN A N 1
ATOM 766 C CA . ASN A 1 96 ? -3.812 -0.170 -19.907 1.00 94.31 96 ASN A CA 1
ATOM 767 C C . ASN A 1 96 ? -5.064 -0.146 -19.012 1.00 94.31 96 ASN A C 1
ATOM 769 O O . ASN A 1 96 ? -6.143 0.246 -19.460 1.00 94.31 96 ASN A O 1
ATOM 773 N N . VAL A 1 97 ? -4.945 -0.570 -17.753 1.00 94.06 97 VAL A N 1
ATOM 774 C CA . VAL A 1 97 ? -5.995 -0.400 -16.746 1.00 94.06 97 VAL A CA 1
ATOM 775 C C . VAL A 1 97 ? -5.795 0.952 -16.071 1.00 94.06 97 VAL A C 1
ATOM 777 O O . VAL A 1 97 ? -4.805 1.166 -15.372 1.00 94.06 97 VAL A O 1
ATOM 780 N N . THR A 1 98 ? -6.745 1.862 -16.275 1.00 95.69 98 THR A N 1
ATOM 781 C CA . THR A 1 98 ? -6.753 3.185 -15.639 1.00 95.69 98 THR A CA 1
ATOM 782 C C . THR A 1 98 ? -7.672 3.183 -14.425 1.00 95.69 98 THR A C 1
ATOM 784 O O . THR A 1 98 ? -8.846 2.825 -14.541 1.00 95.69 98 THR A O 1
ATOM 787 N N . LYS A 1 99 ? -7.160 3.619 -13.271 1.00 95.25 99 LYS A N 1
ATOM 788 C CA . LYS A 1 99 ? -7.958 3.861 -12.062 1.00 95.25 99 LYS A CA 1
ATOM 789 C C . LYS A 1 99 ? -7.553 5.176 -11.412 1.00 95.25 99 LYS A C 1
ATOM 791 O O . LYS A 1 99 ? -6.409 5.609 -11.539 1.00 95.25 99 LYS A O 1
ATOM 796 N N . GLN A 1 100 ? -8.496 5.792 -10.710 1.00 94.94 100 GLN A N 1
ATOM 797 C CA . GLN A 1 100 ? -8.190 6.902 -9.819 1.00 94.94 100 GLN A CA 1
ATOM 798 C C . GLN A 1 100 ? -7.517 6.352 -8.559 1.00 94.94 100 GLN A C 1
ATOM 800 O O . GLN A 1 100 ? -7.935 5.319 -8.038 1.00 94.94 100 GLN A O 1
ATOM 805 N N . GLY A 1 101 ? -6.479 7.027 -8.082 1.00 94.75 101 GLY A N 1
ATOM 806 C CA . GLY A 1 101 ? -5.785 6.654 -6.857 1.00 94.75 101 GLY A CA 1
ATOM 807 C C . GLY A 1 101 ? -5.219 7.870 -6.145 1.00 94.75 101 GLY A C 1
ATOM 808 O O . GLY A 1 101 ? -5.145 8.961 -6.711 1.00 94.75 101 GLY A O 1
ATOM 809 N N . LEU A 1 102 ? -4.805 7.658 -4.902 1.00 96.19 102 LEU A N 1
ATOM 810 C CA . LEU A 1 102 ? -4.062 8.635 -4.124 1.00 96.19 102 LEU A CA 1
ATOM 811 C C . LEU A 1 102 ? -2.575 8.298 -4.197 1.00 96.19 102 LEU A C 1
ATOM 813 O O . LEU A 1 102 ? -2.148 7.226 -3.765 1.00 96.19 102 LEU A O 1
ATOM 817 N N . TYR A 1 103 ? -1.787 9.216 -4.746 1.00 94.81 103 TYR A N 1
ATOM 818 C CA . TYR A 1 103 ? -0.340 9.187 -4.618 1.00 94.81 103 TYR A CA 1
ATOM 819 C C . TYR A 1 103 ? 0.031 9.384 -3.150 1.00 94.81 103 TYR A C 1
ATOM 821 O O . TYR A 1 103 ? -0.378 10.373 -2.544 1.00 94.81 103 TYR A O 1
ATOM 829 N N . VAL A 1 104 ? 0.824 8.469 -2.593 1.00 93.81 104 VAL A N 1
ATOM 830 C CA . VAL A 1 104 ? 1.383 8.601 -1.244 1.00 93.81 104 VAL A CA 1
ATOM 831 C C . VAL A 1 104 ? 2.904 8.737 -1.364 1.00 93.81 104 VAL A C 1
ATOM 833 O O . VAL A 1 104 ? 3.535 7.807 -1.882 1.00 93.81 104 VAL A O 1
ATOM 836 N N . PRO A 1 105 ? 3.490 9.849 -0.880 1.00 92.06 105 PRO A N 1
ATOM 837 C CA . PRO A 1 105 ? 4.933 10.080 -0.848 1.00 92.06 105 PRO A CA 1
ATOM 838 C C . PRO A 1 105 ? 5.741 8.949 -0.197 1.00 92.06 105 PRO A C 1
ATOM 840 O O . PRO A 1 105 ? 5.216 8.059 0.483 1.00 92.06 105 PRO A O 1
ATOM 843 N N . GLU A 1 106 ? 7.062 8.980 -0.382 1.00 87.44 106 GLU A N 1
ATOM 844 C CA . GLU A 1 106 ? 7.957 8.001 0.255 1.00 87.44 106 GLU A CA 1
ATOM 845 C C . GLU A 1 106 ? 8.093 8.192 1.767 1.00 87.44 106 GLU A C 1
ATOM 847 O O . GLU A 1 106 ? 8.419 7.245 2.484 1.00 87.44 106 GLU A O 1
ATOM 852 N N . THR A 1 107 ? 7.884 9.419 2.230 1.00 91.38 107 THR A N 1
ATOM 853 C CA . THR A 1 107 ? 8.069 9.832 3.621 1.00 91.38 107 THR A CA 1
ATOM 854 C C . THR A 1 107 ? 6.796 10.464 4.141 1.00 91.38 107 THR A C 1
ATOM 856 O O . THR A 1 107 ? 6.042 11.028 3.359 1.00 91.38 107 THR A O 1
ATOM 859 N N . GLY A 1 108 ? 6.610 10.438 5.453 1.00 94.56 108 GLY A N 1
ATOM 860 C CA . GLY A 1 108 ? 5.427 10.989 6.092 1.00 94.56 108 GLY A CA 1
ATOM 861 C C . GLY A 1 108 ? 4.326 9.961 6.294 1.00 94.56 108 GLY A C 1
ATOM 862 O O . GLY A 1 108 ? 4.371 8.838 5.788 1.00 94.56 108 GLY A O 1
ATOM 863 N N . ASP A 1 109 ? 3.345 10.389 7.069 1.00 95.81 109 ASP A N 1
ATOM 864 C CA . ASP A 1 109 ? 2.243 9.576 7.547 1.00 95.81 109 ASP A CA 1
ATOM 865 C C . ASP A 1 109 ? 0.971 10.029 6.851 1.00 95.81 109 ASP A C 1
ATOM 867 O O . ASP A 1 109 ? 0.704 11.230 6.749 1.00 95.81 109 ASP A O 1
ATOM 871 N N . ILE A 1 110 ? 0.192 9.060 6.376 1.00 97.00 110 ILE A N 1
ATOM 872 C CA . ILE A 1 110 ? -1.129 9.304 5.817 1.00 97.00 110 ILE A CA 1
ATOM 873 C C . ILE A 1 110 ? -2.185 8.646 6.696 1.00 97.00 110 ILE A C 1
ATOM 875 O O . ILE A 1 110 ? -2.186 7.430 6.887 1.00 97.00 110 ILE A O 1
ATOM 879 N N . THR A 1 111 ? -3.080 9.467 7.233 1.00 97.44 111 THR A N 1
ATOM 880 C CA . THR A 1 111 ? -4.094 9.036 8.194 1.00 97.44 111 THR A CA 1
ATOM 881 C C . THR A 1 111 ? -5.480 9.203 7.601 1.00 97.44 111 THR A C 1
ATOM 883 O O . THR A 1 111 ? -5.858 10.296 7.174 1.00 97.44 111 THR A O 1
ATOM 886 N N . PHE A 1 112 ? -6.253 8.121 7.635 1.00 97.00 112 PHE A N 1
ATOM 887 C CA . PHE A 1 112 ? -7.654 8.095 7.230 1.00 97.00 112 PHE A CA 1
ATOM 888 C C . PHE A 1 112 ? -8.547 7.905 8.452 1.00 97.00 112 PHE A C 1
ATOM 890 O O . PHE A 1 112 ? -8.214 7.147 9.363 1.00 97.00 112 PHE A O 1
ATOM 897 N N . THR A 1 113 ? -9.703 8.566 8.461 1.00 95.88 113 THR A N 1
ATOM 898 C CA . THR A 1 113 ? -10.729 8.344 9.489 1.00 95.88 113 THR A CA 1
ATOM 899 C C . THR A 1 113 ? -11.797 7.410 8.945 1.00 95.88 113 THR A C 1
ATOM 901 O O . THR A 1 113 ? -12.419 7.703 7.926 1.00 95.88 113 THR A O 1
ATOM 904 N N . VAL A 1 114 ? -12.036 6.301 9.643 1.00 94.31 114 VAL A N 1
ATOM 905 C CA . VAL A 1 114 ? -13.058 5.311 9.284 1.00 94.31 114 VAL A CA 1
ATOM 906 C C . VAL A 1 114 ? -14.072 5.162 10.413 1.00 94.31 114 VAL A C 1
ATOM 908 O O . VAL A 1 114 ? -13.714 5.167 11.588 1.00 94.31 114 VAL A O 1
ATOM 911 N N . ASN A 1 115 ? -15.350 5.020 10.060 1.00 93.50 115 ASN A N 1
ATOM 912 C CA . ASN A 1 115 ? -16.417 4.781 11.030 1.00 93.50 115 ASN A CA 1
ATOM 913 C C . ASN A 1 115 ? -16.712 3.282 11.097 1.00 93.50 115 ASN A C 1
ATOM 915 O O . ASN A 1 115 ? -17.212 2.705 10.133 1.00 93.50 115 ASN A O 1
ATOM 919 N N . VAL A 1 116 ? -16.414 2.664 12.238 1.00 94.06 116 VAL A N 1
ATOM 920 C CA . VAL A 1 116 ? -16.626 1.232 12.473 1.00 94.06 116 VAL A CA 1
ATOM 921 C C . VAL A 1 116 ? -17.816 1.051 13.414 1.00 94.06 116 VAL A C 1
ATOM 923 O O . VAL A 1 116 ? -17.760 1.445 14.575 1.00 94.06 116 VAL A O 1
ATOM 926 N N . GLU A 1 117 ? -18.911 0.475 12.913 1.00 91.62 117 GLU A N 1
ATOM 927 C CA . GLU A 1 117 ? -20.173 0.362 13.668 1.00 91.62 117 GLU A CA 1
ATOM 928 C C . GLU A 1 117 ? -20.166 -0.747 14.728 1.00 91.62 117 GLU A C 1
ATOM 930 O O . GLU A 1 117 ? -20.912 -0.680 15.703 1.00 91.62 117 GLU A O 1
ATOM 935 N N . SER A 1 118 ? -19.370 -1.797 14.528 1.00 92.06 118 SER A N 1
ATOM 936 C CA . SER A 1 118 ? -19.322 -2.968 15.409 1.00 92.06 118 SER A CA 1
ATOM 937 C C . SER A 1 118 ? -17.885 -3.330 15.750 1.00 92.06 118 SER A C 1
ATOM 939 O O . SER A 1 118 ? -17.028 -3.382 14.872 1.00 92.06 118 SER A O 1
ATOM 941 N N . GLU A 1 119 ? -17.618 -3.627 17.016 1.00 92.00 119 GLU A N 1
ATOM 942 C CA . GLU A 1 119 ? -16.325 -4.175 17.424 1.00 92.00 119 GLU A CA 1
ATOM 943 C C . GLU A 1 119 ? -16.090 -5.566 16.814 1.00 92.00 119 GLU A C 1
ATOM 945 O O . GLU A 1 119 ? -17.020 -6.354 16.621 1.00 92.00 119 GLU A O 1
ATOM 950 N N . GLY A 1 120 ? -14.834 -5.875 16.505 1.00 94.25 120 GLY A N 1
ATOM 951 C CA . GLY A 1 120 ? -14.460 -7.156 15.923 1.00 94.25 120 GLY A CA 1
ATOM 952 C C . GLY A 1 120 ? -13.076 -7.136 15.290 1.00 94.25 120 GLY A C 1
ATOM 953 O O . GLY A 1 120 ? -12.400 -6.109 15.271 1.00 94.25 120 GLY A O 1
ATOM 954 N N . LEU A 1 121 ? -12.672 -8.288 14.764 1.00 94.06 121 LEU A N 1
ATOM 955 C CA . LEU A 1 121 ? -11.498 -8.423 13.912 1.00 94.06 121 LEU A CA 1
ATOM 956 C C . LEU A 1 121 ? -11.886 -8.178 12.458 1.00 94.06 121 LEU A C 1
ATOM 958 O O . LEU A 1 121 ? -12.745 -8.873 11.908 1.00 94.06 121 LEU A O 1
ATOM 962 N N . TYR A 1 122 ? -11.212 -7.210 11.854 1.00 94.31 122 TYR A N 1
ATOM 963 C CA . TYR A 1 122 ? -11.354 -6.831 10.458 1.00 94.31 122 TYR A CA 1
ATOM 964 C C . TYR A 1 122 ? -10.062 -7.144 9.713 1.00 94.31 122 TYR A C 1
ATOM 966 O O . TYR A 1 122 ? -8.981 -7.064 10.294 1.00 94.31 122 TYR A O 1
ATOM 974 N N . ASN A 1 123 ? -10.194 -7.463 8.430 1.00 93.12 123 ASN A N 1
ATOM 975 C CA . ASN A 1 123 ? -9.057 -7.523 7.521 1.00 93.12 123 ASN A CA 1
ATOM 976 C C . ASN A 1 123 ? -8.903 -6.166 6.841 1.00 93.12 123 ASN A C 1
ATOM 978 O O . ASN A 1 123 ? -9.896 -5.490 6.548 1.00 93.12 123 ASN A O 1
ATOM 982 N N . LEU A 1 124 ? -7.666 -5.796 6.552 1.00 92.44 124 LEU A N 1
ATOM 983 C CA . LEU A 1 124 ? -7.358 -4.642 5.731 1.00 92.44 124 LEU A CA 1
ATOM 984 C C . LEU A 1 124 ? -7.156 -5.113 4.297 1.00 92.44 124 LEU A C 1
ATOM 986 O O . LEU A 1 124 ? -6.412 -6.049 4.020 1.00 92.44 124 LEU A O 1
ATOM 990 N N . LYS A 1 125 ? -7.840 -4.437 3.382 1.00 94.12 125 LYS A N 1
ATOM 991 C CA . LYS A 1 125 ? -7.733 -4.667 1.950 1.00 94.12 125 LYS A CA 1
ATOM 992 C C . LYS A 1 125 ? -7.149 -3.431 1.306 1.00 94.12 125 LYS A C 1
ATOM 994 O O . LYS A 1 125 ? -7.714 -2.345 1.441 1.00 94.12 125 LYS A O 1
ATOM 999 N N . LEU A 1 126 ? -6.047 -3.601 0.589 1.00 93.19 126 LEU A N 1
ATOM 1000 C CA . LEU A 1 126 ? -5.391 -2.520 -0.123 1.00 93.19 126 LEU A CA 1
ATOM 1001 C C . LEU A 1 126 ? -5.323 -2.841 -1.610 1.0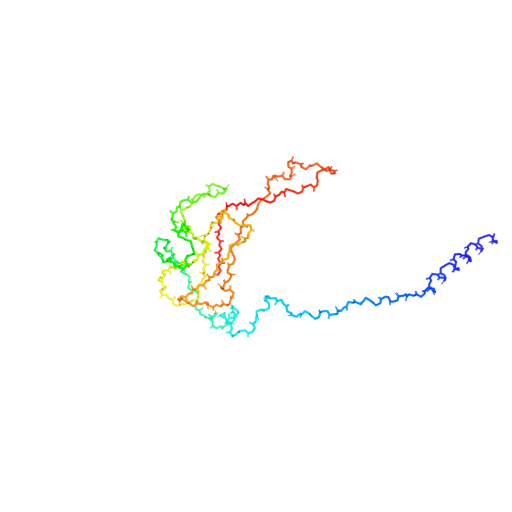0 93.19 126 LEU A C 1
ATOM 1003 O O . LEU A 1 126 ? -4.705 -3.818 -2.025 1.00 93.19 126 LEU A O 1
ATOM 1007 N N . GLU A 1 127 ? -5.919 -1.967 -2.416 1.00 94.50 127 GLU A N 1
ATOM 1008 C CA . GLU A 1 127 ? -5.619 -1.893 -3.838 1.00 94.50 127 GLU A CA 1
ATOM 1009 C C . GLU A 1 127 ? -4.547 -0.824 -4.061 1.00 94.50 127 GLU A C 1
ATOM 1011 O O . GLU A 1 127 ? -4.751 0.343 -3.728 1.00 94.50 127 GLU A O 1
ATOM 1016 N N . TYR A 1 128 ? -3.397 -1.216 -4.606 1.00 92.94 128 TYR A N 1
ATOM 1017 C CA . TYR A 1 128 ? -2.249 -0.329 -4.756 1.00 92.94 128 TYR A CA 1
ATOM 1018 C C . TYR A 1 128 ? -1.623 -0.410 -6.148 1.00 92.94 128 TYR A C 1
ATOM 1020 O O . TYR A 1 128 ? -1.762 -1.392 -6.883 1.00 92.94 128 TYR A O 1
ATOM 1028 N N . TYR A 1 129 ? -0.912 0.663 -6.493 1.00 89.56 129 TYR A N 1
ATOM 1029 C CA . TYR A 1 129 ? -0.158 0.816 -7.728 1.00 89.56 129 TYR A CA 1
ATOM 1030 C C . TYR A 1 129 ? 1.282 1.205 -7.389 1.00 89.56 129 TYR A C 1
ATOM 1032 O O . TYR A 1 129 ? 1.532 2.226 -6.745 1.00 89.56 129 TYR A O 1
ATOM 1040 N N . SER A 1 130 ? 2.247 0.382 -7.801 1.00 84.12 130 SER A N 1
ATOM 1041 C CA . SER A 1 130 ? 3.661 0.666 -7.567 1.00 84.12 130 SER A CA 1
ATOM 1042 C C . SER A 1 130 ? 4.168 1.708 -8.558 1.00 84.12 130 SER A C 1
ATOM 1044 O O . SER A 1 130 ? 4.256 1.449 -9.754 1.00 84.12 130 SER A O 1
ATOM 1046 N N . ILE A 1 131 ? 4.540 2.872 -8.047 1.00 76.94 131 ILE A N 1
ATOM 1047 C CA . ILE A 1 131 ? 5.051 4.004 -8.825 1.00 76.94 131 ILE A CA 1
A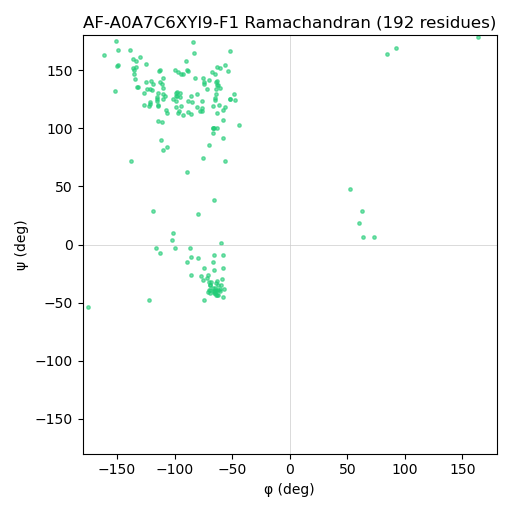TOM 1048 C C . ILE A 1 131 ? 6.543 3.796 -9.104 1.00 76.94 131 ILE A C 1
ATOM 1050 O O . ILE A 1 131 ? 7.262 3.279 -8.240 1.00 76.94 131 ILE A O 1
ATOM 1054 N N . LEU A 1 132 ? 7.010 4.189 -10.292 1.00 67.12 132 LEU A N 1
ATOM 1055 C CA . LEU A 1 132 ? 8.411 4.084 -10.708 1.00 67.12 132 LEU A CA 1
ATOM 1056 C C . LEU A 1 132 ? 9.322 4.719 -9.648 1.00 67.12 132 LEU A C 1
ATOM 1058 O O . LEU A 1 132 ? 9.135 5.885 -9.306 1.00 67.12 132 LEU A O 1
ATOM 1062 N N . GLY A 1 133 ? 10.316 3.995 -9.129 1.00 62.22 133 GLY A N 1
ATOM 1063 C CA . GLY A 1 133 ? 11.189 4.651 -8.158 1.00 62.22 133 GLY A CA 1
ATOM 1064 C C . GLY A 1 133 ? 12.377 3.868 -7.655 1.00 62.22 133 GLY A C 1
ATOM 1065 O O . GLY A 1 133 ? 13.487 4.388 -7.713 1.00 62.22 133 GLY A O 1
ATOM 1066 N N . ARG A 1 134 ? 12.207 2.656 -7.122 1.00 60.84 134 ARG A N 1
ATOM 1067 C CA . ARG A 1 134 ? 13.307 1.955 -6.439 1.00 60.84 134 ARG A CA 1
ATOM 1068 C C . ARG A 1 134 ? 13.096 0.456 -6.551 1.00 60.84 134 ARG A C 1
ATOM 1070 O O . ARG A 1 134 ? 12.016 -0.022 -6.245 1.00 60.84 134 ARG A O 1
ATOM 1077 N N . SER A 1 135 ? 14.132 -0.292 -6.932 1.00 67.56 135 SER A N 1
ATOM 1078 C CA . SER A 1 135 ? 14.095 -1.753 -7.136 1.00 67.56 135 SER A CA 1
ATOM 1079 C C . SER A 1 135 ? 13.697 -2.588 -5.904 1.00 67.56 135 SER A C 1
ATOM 1081 O O . SER A 1 135 ? 13.710 -3.813 -5.974 1.00 67.56 135 SER A O 1
ATOM 1083 N N . ALA A 1 136 ? 13.394 -1.952 -4.771 1.00 77.88 136 ALA A N 1
ATOM 1084 C CA . ALA A 1 136 ? 12.960 -2.590 -3.538 1.00 77.88 136 ALA A CA 1
ATOM 1085 C C . ALA A 1 136 ? 11.433 -2.517 -3.386 1.00 77.88 136 ALA A C 1
ATOM 1087 O O . ALA A 1 136 ? 10.798 -1.562 -3.836 1.00 77.88 136 ALA A O 1
ATOM 1088 N N . ASN A 1 137 ? 10.856 -3.512 -2.710 1.00 81.94 137 ASN A N 1
ATOM 1089 C CA . ASN A 1 137 ? 9.433 -3.524 -2.371 1.00 81.94 137 ASN A CA 1
ATOM 1090 C C . ASN A 1 137 ? 9.032 -2.278 -1.572 1.00 81.94 137 ASN A C 1
ATOM 1092 O O . ASN A 1 137 ? 9.844 -1.672 -0.869 1.00 81.94 137 ASN A O 1
ATOM 1096 N N . ILE A 1 138 ? 7.756 -1.916 -1.667 1.00 87.00 138 ILE A N 1
ATOM 1097 C CA . ILE A 1 138 ? 7.187 -0.841 -0.860 1.00 87.00 138 ILE A CA 1
ATOM 1098 C C . ILE A 1 138 ? 7.079 -1.368 0.573 1.00 87.00 138 ILE A C 1
ATOM 1100 O O . ILE A 1 138 ? 6.626 -2.490 0.782 1.00 87.00 138 ILE A O 1
ATOM 1104 N N . SER A 1 139 ? 7.508 -0.576 1.553 1.00 89.75 139 SER A N 1
ATOM 1105 C CA . SER A 1 139 ? 7.328 -0.876 2.975 1.00 89.75 139 SER A CA 1
ATOM 1106 C C . SER A 1 139 ? 6.539 0.253 3.624 1.00 89.75 139 SER A C 1
ATOM 1108 O O . SER A 1 139 ? 6.864 1.424 3.399 1.00 89.75 139 SER A O 1
ATOM 1110 N N . ARG A 1 140 ? 5.525 -0.075 4.425 1.00 91.62 140 ARG A N 1
ATOM 1111 C CA . ARG A 1 140 ? 4.788 0.888 5.260 1.00 91.62 140 ARG A CA 1
ATOM 1112 C C . ARG A 1 140 ? 4.582 0.332 6.665 1.00 91.62 140 ARG A C 1
ATOM 1114 O O . ARG A 1 140 ? 4.499 -0.880 6.831 1.00 91.62 140 ARG A O 1
ATOM 1121 N N . GLY A 1 141 ? 4.515 1.227 7.642 1.00 94.25 141 GLY A N 1
ATOM 1122 C CA . GLY A 1 141 ? 4.022 0.902 8.976 1.00 94.25 141 GLY A CA 1
ATOM 1123 C C . GLY A 1 141 ? 2.509 1.100 9.045 1.00 94.25 141 GLY A C 1
ATOM 1124 O O . GLY A 1 141 ? 1.976 1.966 8.351 1.00 94.25 141 GLY A O 1
ATOM 1125 N N . LEU A 1 142 ? 1.832 0.313 9.875 1.00 94.56 142 LEU A N 1
ATOM 1126 C CA . LEU A 1 142 ? 0.405 0.431 10.156 1.00 94.56 142 LEU A CA 1
ATOM 1127 C C . LEU A 1 142 ? 0.184 0.828 11.614 1.00 94.56 142 LEU A C 1
ATOM 1129 O O . LEU A 1 142 ? 0.685 0.180 12.534 1.00 94.56 142 LEU A O 1
ATOM 1133 N N . TYR A 1 143 ? -0.643 1.852 11.794 1.00 94.75 143 TYR A N 1
ATOM 1134 C CA . TYR A 1 143 ? -1.125 2.314 13.087 1.00 94.75 143 TYR A CA 1
ATOM 1135 C C . TYR A 1 143 ? -2.651 2.326 13.072 1.00 94.75 143 TYR A C 1
ATOM 1137 O O . TYR A 1 143 ? -3.268 2.705 12.076 1.00 94.75 143 TYR A O 1
ATOM 1145 N N . ILE A 1 144 ? -3.257 1.916 14.181 1.00 93.88 144 ILE A N 1
ATOM 1146 C CA . ILE A 1 144 ? -4.700 1.982 14.407 1.00 93.88 144 ILE A CA 1
ATOM 1147 C C . ILE A 1 144 ? -4.895 2.806 15.673 1.00 93.88 144 ILE A C 1
ATOM 1149 O O . ILE A 1 144 ? -4.408 2.422 16.730 1.00 93.88 144 ILE A O 1
ATOM 1153 N N . ASN A 1 145 ? -5.595 3.939 15.565 1.00 94.31 145 ASN A N 1
ATOM 1154 C CA . ASN A 1 145 ? -5.755 4.895 16.669 1.00 94.31 145 ASN A CA 1
ATOM 1155 C C . ASN A 1 145 ? -4.406 5.311 17.293 1.00 94.31 145 ASN A C 1
ATOM 1157 O O . ASN A 1 145 ? -4.244 5.263 18.507 1.00 94.31 145 ASN A O 1
ATOM 1161 N N . ASP A 1 146 ? -3.439 5.673 16.445 1.00 93.88 146 ASP A N 1
ATOM 1162 C CA . ASP A 1 146 ? -2.075 6.082 16.824 1.00 93.88 146 ASP A CA 1
ATOM 1163 C C . ASP A 1 146 ? -1.223 5.000 17.523 1.00 93.88 146 ASP A C 1
ATOM 1165 O O . ASP A 1 146 ? -0.083 5.258 17.914 1.00 93.88 146 ASP A O 1
ATOM 1169 N N . GLU A 1 147 ? -1.718 3.763 17.620 1.00 93.69 147 GLU A N 1
ATOM 1170 C CA . GLU A 1 147 ? -1.010 2.634 18.224 1.00 93.69 147 GLU A CA 1
ATOM 1171 C C . GLU A 1 147 ? -0.608 1.593 17.174 1.00 93.69 147 GLU A C 1
ATOM 1173 O O . GLU A 1 147 ? -1.372 1.251 16.267 1.00 93.69 147 GLU A O 1
ATOM 1178 N N . MET A 1 148 ? 0.612 1.067 17.303 1.00 93.94 148 MET A N 1
ATOM 1179 C CA . MET A 1 148 ? 1.073 -0.055 16.489 1.00 93.94 148 MET A CA 1
ATOM 1180 C C . MET A 1 148 ? 0.508 -1.354 17.083 1.00 93.94 148 MET A C 1
ATOM 1182 O O . MET A 1 148 ? 0.842 -1.675 18.225 1.00 93.94 148 MET A O 1
ATOM 1186 N N . PRO A 1 149 ? -0.321 -2.116 16.348 1.00 92.50 149 PRO A N 1
ATOM 1187 C CA . PRO A 1 149 ? -1.068 -3.232 16.932 1.00 92.50 149 PRO A CA 1
ATOM 1188 C C . PRO A 1 149 ? -0.179 -4.424 17.317 1.00 92.50 149 PRO A C 1
ATOM 1190 O O . PRO A 1 149 ? -0.474 -5.139 18.272 1.00 92.50 149 PRO A O 1
ATOM 1193 N N . PHE A 1 150 ? 0.901 -4.647 16.570 1.00 94.25 150 PHE A N 1
ATOM 1194 C CA . PHE A 1 150 ? 1.899 -5.689 16.804 1.00 94.25 150 PHE A CA 1
ATOM 1195 C C . PHE A 1 150 ? 3.186 -5.345 16.047 1.00 94.25 150 PHE A C 1
ATOM 1197 O O . PHE A 1 150 ? 3.188 -4.513 15.141 1.00 94.25 150 PHE A O 1
ATOM 1204 N N . THR A 1 151 ? 4.295 -5.984 16.403 1.00 92.81 151 THR A N 1
ATOM 1205 C CA . THR A 1 151 ? 5.632 -5.620 15.905 1.00 92.81 151 THR A CA 1
ATOM 1206 C C . THR A 1 151 ? 5.768 -5.727 14.388 1.00 92.81 151 THR A C 1
ATOM 1208 O O . THR A 1 151 ? 6.368 -4.867 13.748 1.00 92.81 151 THR A O 1
ATOM 1211 N N . GLU A 1 152 ? 5.185 -6.757 13.783 1.00 91.88 152 GLU A N 1
ATOM 1212 C CA . GLU A 1 152 ? 5.234 -6.981 12.338 1.00 91.88 152 GLU A CA 1
ATOM 1213 C C . GLU A 1 152 ? 4.486 -5.890 11.549 1.00 91.88 152 GLU A C 1
ATOM 1215 O O . GLU A 1 152 ? 4.821 -5.640 10.390 1.00 91.88 152 GLU A O 1
ATOM 1220 N N . ALA A 1 153 ? 3.549 -5.168 12.180 1.00 93.44 153 ALA A N 1
ATOM 1221 C CA . ALA A 1 153 ? 2.848 -4.039 11.569 1.00 93.44 153 ALA A CA 1
ATOM 1222 C C . ALA A 1 153 ? 3.777 -2.845 11.285 1.00 93.44 153 ALA A C 1
ATOM 1224 O O . ALA A 1 153 ? 3.419 -1.972 10.498 1.00 93.44 153 ALA A O 1
ATOM 1225 N N . GLN A 1 154 ? 4.984 -2.812 11.862 1.00 92.19 154 GLN A N 1
ATOM 1226 C CA . GLN A 1 154 ? 5.997 -1.798 11.561 1.00 92.19 154 GLN A CA 1
ATOM 1227 C C . GLN A 1 154 ? 6.463 -1.848 10.096 1.00 92.19 154 GLN A C 1
ATOM 1229 O O . GLN A 1 154 ? 6.840 -0.823 9.522 1.00 92.19 154 GLN A O 1
ATOM 1234 N N . HIS A 1 155 ? 6.459 -3.039 9.490 1.00 89.75 155 HIS A N 1
ATOM 1235 C CA . HIS A 1 155 ? 7.026 -3.286 8.167 1.00 89.75 155 HIS A CA 1
ATOM 1236 C C . HIS A 1 155 ? 6.119 -4.184 7.324 1.00 89.75 155 HIS A C 1
ATOM 1238 O O . HIS A 1 155 ? 6.444 -5.330 7.017 1.00 89.75 155 HIS A O 1
ATOM 1244 N N . MET A 1 156 ? 4.997 -3.630 6.877 1.00 90.06 156 MET A N 1
ATOM 1245 C CA . MET A 1 156 ? 4.156 -4.252 5.861 1.00 90.06 156 MET A CA 1
ATOM 1246 C C . MET A 1 156 ? 4.792 -4.086 4.485 1.00 90.06 156 MET A C 1
ATOM 1248 O O . MET A 1 156 ? 5.074 -2.961 4.065 1.00 90.06 156 MET A O 1
ATOM 1252 N N . SER A 1 157 ? 5.038 -5.199 3.789 1.00 89.38 157 SER A N 1
ATOM 1253 C CA . SER A 1 157 ? 5.667 -5.193 2.467 1.00 89.38 157 SER A CA 1
ATOM 1254 C C . SER A 1 157 ? 4.634 -5.378 1.361 1.00 89.38 157 SER A C 1
ATOM 1256 O O . SER A 1 157 ? 3.934 -6.384 1.342 1.00 89.38 157 SER A O 1
ATOM 1258 N N . PHE A 1 158 ? 4.613 -4.450 0.405 1.00 88.00 158 PHE A N 1
ATOM 1259 C CA . PHE A 1 158 ? 3.828 -4.553 -0.823 1.00 88.00 158 PHE A CA 1
ATOM 1260 C C . PHE A 1 158 ? 4.762 -4.806 -2.001 1.00 88.00 158 PHE A C 1
ATOM 1262 O O . PHE A 1 158 ? 5.768 -4.107 -2.201 1.00 88.00 158 PHE A O 1
ATOM 1269 N N . LEU A 1 159 ? 4.447 -5.844 -2.767 1.00 86.75 159 LEU A N 1
ATOM 1270 C CA . LEU A 1 159 ? 5.327 -6.348 -3.811 1.00 86.75 159 LEU A CA 1
ATOM 1271 C C . LEU A 1 159 ? 5.308 -5.443 -5.042 1.00 86.75 159 LEU A C 1
ATOM 1273 O O . LEU A 1 159 ? 4.263 -4.932 -5.448 1.00 86.75 159 LEU A O 1
ATOM 1277 N N . ARG A 1 160 ? 6.479 -5.300 -5.664 1.00 88.06 160 ARG A N 1
ATOM 1278 C CA . ARG A 1 160 ? 6.619 -4.779 -7.029 1.00 88.06 160 ARG A CA 1
ATOM 1279 C C . ARG A 1 160 ? 6.656 -5.936 -8.018 1.00 88.06 160 ARG A C 1
ATOM 1281 O O . ARG A 1 160 ? 7.199 -7.002 -7.714 1.00 88.06 160 ARG A O 1
ATOM 1288 N N . PHE A 1 161 ? 6.116 -5.720 -9.212 1.00 87.62 161 PHE A N 1
ATOM 1289 C CA . PHE A 1 161 ? 6.072 -6.741 -10.253 1.00 87.62 161 PHE A CA 1
ATOM 1290 C C . PHE A 1 161 ? 7.228 -6.575 -11.234 1.00 87.62 161 PHE A C 1
ATOM 1292 O O . PHE A 1 161 ? 7.685 -5.471 -11.520 1.00 87.62 161 PHE A O 1
ATOM 1299 N N . TRP A 1 162 ? 7.685 -7.697 -11.782 1.00 89.06 162 TRP A N 1
ATOM 1300 C CA . TRP A 1 162 ? 8.806 -7.754 -12.714 1.00 89.06 162 TRP A CA 1
ATOM 1301 C C . TRP A 1 162 ? 8.447 -8.661 -13.886 1.00 89.06 162 TRP A C 1
ATOM 1303 O O . TRP A 1 162 ? 7.712 -9.638 -13.720 1.00 89.06 162 TRP A O 1
ATOM 1313 N N . LYS A 1 163 ? 8.954 -8.334 -15.072 1.00 89.31 163 LYS A N 1
ATOM 1314 C CA . LYS A 1 163 ? 8.825 -9.156 -16.277 1.00 89.31 163 LYS A CA 1
ATOM 1315 C C . LYS A 1 163 ? 10.147 -9.223 -17.028 1.00 89.31 163 LYS A C 1
ATOM 1317 O O . LYS A 1 163 ? 11.000 -8.345 -16.896 1.00 89.31 163 LYS A O 1
ATOM 1322 N N . ASP A 1 164 ? 10.287 -10.242 -17.865 1.00 90.62 164 ASP A N 1
ATOM 1323 C CA . ASP A 1 164 ? 11.408 -10.336 -18.794 1.00 90.62 164 ASP A CA 1
ATOM 1324 C C . ASP A 1 164 ? 11.376 -9.168 -19.798 1.00 90.62 164 ASP A C 1
ATOM 1326 O O . ASP A 1 164 ? 10.325 -8.829 -20.342 1.00 90.62 164 ASP A O 1
ATOM 1330 N N . GLU A 1 165 ? 12.541 -8.574 -20.075 1.00 87.75 165 GLU A N 1
ATOM 1331 C CA . GLU A 1 165 ? 12.709 -7.516 -21.087 1.00 87.75 165 GLU A CA 1
ATOM 1332 C C . GLU A 1 165 ? 12.282 -7.976 -22.492 1.00 87.75 165 GLU A C 1
ATOM 1334 O O . GLU A 1 165 ? 11.830 -7.175 -23.307 1.00 87.75 165 GLU A O 1
ATOM 1339 N N . TYR A 1 166 ? 12.422 -9.271 -22.777 1.00 82.62 166 TYR A N 1
ATOM 1340 C CA . TYR A 1 166 ? 12.019 -9.890 -24.034 1.00 82.62 166 TYR A CA 1
ATOM 1341 C C . TYR A 1 166 ? 11.616 -11.347 -23.817 1.00 82.62 166 TYR A C 1
ATOM 1343 O O . TYR A 1 166 ? 12.133 -12.017 -22.920 1.00 82.62 166 TYR A O 1
ATOM 1351 N N . ASP A 1 167 ? 10.751 -11.864 -24.691 1.00 82.06 167 ASP A N 1
ATOM 1352 C CA . ASP A 1 167 ? 10.410 -13.282 -24.683 1.00 82.06 167 ASP A CA 1
ATOM 1353 C C . ASP A 1 167 ? 11.635 -14.119 -25.086 1.00 82.06 167 ASP A C 1
ATOM 1355 O O . ASP A 1 167 ? 12.206 -14.002 -26.179 1.00 82.06 167 ASP A O 1
ATOM 1359 N N . VAL A 1 168 ? 12.058 -14.985 -24.168 1.00 77.94 168 VAL A N 1
ATOM 1360 C CA . VAL A 1 168 ? 13.189 -15.892 -24.371 1.00 77.94 168 VAL A CA 1
ATOM 1361 C C . VAL A 1 168 ? 12.922 -16.854 -25.524 1.00 77.94 168 VAL A C 1
ATOM 13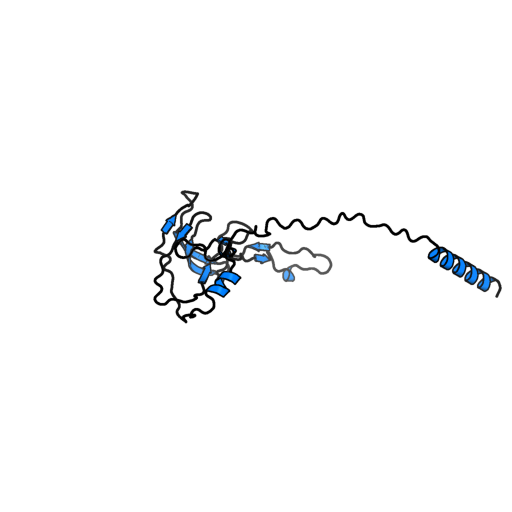63 O O . VAL A 1 168 ? 13.852 -17.218 -26.246 1.00 77.94 168 VAL A O 1
ATOM 1366 N N . SER A 1 169 ? 11.673 -17.275 -25.713 1.00 77.81 169 SER A N 1
ATOM 1367 C CA . SER A 1 169 ? 11.283 -18.246 -26.733 1.00 77.81 169 SER A CA 1
ATOM 1368 C C . SER A 1 169 ? 11.512 -17.730 -28.155 1.00 77.81 169 SER A C 1
ATOM 1370 O O . SER A 1 169 ? 11.946 -18.504 -29.010 1.00 77.81 169 SER A O 1
ATOM 1372 N N . GLU A 1 170 ? 11.353 -16.426 -28.389 1.00 73.62 170 GLU A N 1
ATOM 1373 C CA . GLU A 1 170 ? 11.540 -15.806 -29.706 1.00 73.62 170 GLU A CA 1
ATOM 1374 C C . GLU A 1 170 ? 13.018 -15.737 -30.128 1.00 73.62 170 GLU A C 1
ATOM 1376 O O . GLU A 1 170 ? 13.344 -15.817 -31.313 1.00 73.62 170 GLU A O 1
ATOM 1381 N N . ASN A 1 171 ? 13.941 -15.649 -29.162 1.00 68.50 171 ASN A N 1
ATOM 1382 C CA . ASN A 1 171 ? 15.361 -15.368 -29.416 1.00 68.50 171 ASN A CA 1
ATOM 1383 C C . ASN A 1 171 ? 16.324 -16.511 -29.030 1.00 68.50 171 ASN A C 1
ATOM 1385 O O . ASN A 1 171 ? 17.544 -16.432 -29.266 1.00 68.50 171 ASN A O 1
ATOM 1389 N N . ARG A 1 172 ? 15.814 -17.610 -28.459 1.00 72.25 172 ARG A N 1
ATOM 1390 C CA . ARG A 1 172 ? 16.631 -18.743 -28.001 1.00 72.25 172 ARG A CA 1
ATOM 1391 C C . ARG A 1 172 ? 17.116 -19.612 -29.162 1.00 72.25 172 ARG A C 1
ATOM 1393 O O . ARG A 1 172 ? 16.358 -20.318 -29.818 1.00 72.25 172 ARG A O 1
ATOM 1400 N N . LYS A 1 173 ? 18.440 -19.675 -29.332 1.00 73.38 173 LYS A N 1
ATOM 1401 C CA . LYS A 1 173 ? 19.120 -20.660 -30.191 1.00 73.38 173 LYS A CA 1
ATOM 1402 C C . LYS A 1 173 ? 19.838 -21.689 -29.322 1.00 73.38 173 LYS A C 1
ATOM 1404 O O . LYS A 1 173 ? 20.783 -21.346 -28.610 1.00 73.38 173 LYS A O 1
ATOM 1409 N N . LYS A 1 174 ? 19.405 -22.956 -29.390 1.00 76.00 174 LYS A N 1
ATOM 1410 C CA . LYS A 1 174 ? 19.988 -24.076 -28.626 1.00 76.00 174 LYS A CA 1
ATOM 1411 C C . LYS A 1 174 ? 21.510 -24.136 -28.817 1.00 76.00 174 LYS A C 1
ATOM 1413 O O . LYS A 1 174 ? 21.987 -24.190 -29.947 1.00 76.00 174 LYS A O 1
ATOM 1418 N N . GLY A 1 175 ? 22.257 -24.119 -27.711 1.00 72.75 175 GLY A N 1
ATOM 1419 C CA . GLY A 1 175 ? 23.724 -24.186 -27.706 1.00 72.75 175 GLY A CA 1
ATOM 1420 C C . GLY A 1 175 ? 24.448 -22.915 -28.169 1.00 72.75 175 GLY A C 1
ATOM 1421 O O . GLY A 1 175 ? 25.665 -22.953 -28.318 1.00 72.75 175 GLY A O 1
ATOM 1422 N N . LYS A 1 176 ? 23.730 -21.808 -28.416 1.00 71.38 176 LYS A N 1
ATOM 1423 C CA . LYS A 1 176 ? 24.317 -20.511 -28.798 1.00 71.38 176 LYS A CA 1
ATOM 1424 C C . LYS A 1 176 ? 23.946 -19.383 -27.844 1.00 71.38 176 LYS A C 1
ATOM 1426 O O . LYS A 1 176 ? 24.823 -18.643 -27.424 1.00 71.38 176 LYS A O 1
ATOM 1431 N N . ASN A 1 177 ? 22.662 -19.271 -27.511 1.00 69.38 177 ASN A N 1
ATOM 1432 C CA . ASN A 1 177 ? 22.150 -18.220 -26.641 1.00 69.38 177 ASN A CA 1
ATOM 1433 C C . ASN A 1 177 ? 21.630 -18.874 -25.360 1.00 69.38 177 ASN A C 1
ATOM 1435 O O . ASN A 1 177 ? 20.583 -19.522 -25.385 1.00 69.38 177 ASN A O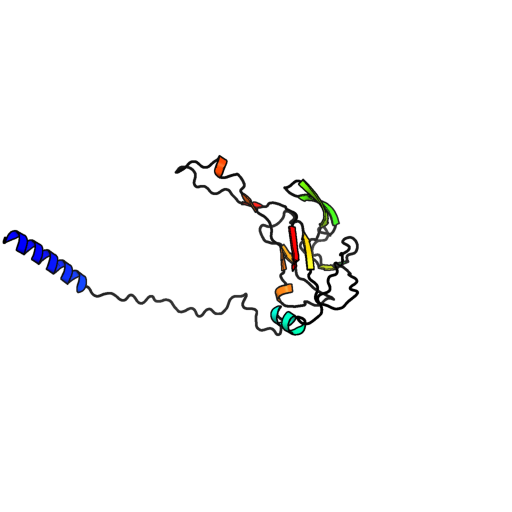 1
ATOM 1439 N N . ASP A 1 178 ? 22.381 -18.716 -24.273 1.00 72.50 178 ASP A N 1
ATOM 1440 C CA . ASP A 1 178 ? 21.961 -19.071 -22.907 1.00 72.50 178 ASP A CA 1
ATOM 1441 C C . ASP A 1 178 ? 21.958 -17.828 -22.001 1.00 72.50 178 ASP A C 1
ATOM 1443 O O . ASP A 1 178 ? 22.219 -17.882 -20.802 1.00 72.50 178 ASP A O 1
ATOM 1447 N N . ILE A 1 179 ? 21.720 -16.666 -22.614 1.00 74.19 179 ILE A N 1
ATOM 1448 C CA . ILE A 1 179 ? 21.619 -15.389 -21.915 1.00 74.19 179 ILE A CA 1
ATOM 1449 C C . ILE A 1 179 ? 20.181 -15.258 -21.427 1.00 74.19 179 ILE A C 1
ATOM 1451 O O . ILE A 1 179 ? 19.245 -15.333 -22.224 1.00 74.19 179 ILE A O 1
ATOM 1455 N N . ARG A 1 180 ? 20.014 -15.084 -20.115 1.00 81.12 180 ARG A N 1
ATOM 1456 C CA . ARG A 1 180 ? 18.715 -14.760 -19.525 1.00 81.12 180 ARG A CA 1
ATOM 1457 C C . ARG A 1 180 ? 18.378 -13.292 -19.811 1.00 81.12 180 ARG A C 1
ATOM 1459 O O . ARG A 1 180 ? 19.285 -12.456 -19.730 1.00 81.12 180 ARG A O 1
ATOM 1466 N N . PRO A 1 181 ? 17.117 -12.972 -20.137 1.00 85.94 181 PRO A N 1
ATOM 1467 C CA . PRO A 1 181 ? 16.679 -11.593 -20.266 1.00 85.94 181 PRO A CA 1
ATOM 1468 C C . PRO A 1 181 ? 16.866 -10.869 -18.936 1.00 85.94 181 PRO A C 1
ATOM 1470 O O . PRO A 1 181 ? 16.837 -11.475 -17.858 1.00 85.94 181 PRO A O 1
ATOM 1473 N N . LYS A 1 182 ? 17.078 -9.557 -19.016 1.00 88.44 182 LYS A N 1
ATOM 1474 C CA . LYS A 1 182 ? 17.022 -8.714 -17.826 1.00 88.44 182 LYS A CA 1
ATOM 1475 C C . LYS A 1 182 ? 15.582 -8.682 -17.320 1.00 88.44 182 LYS A C 1
ATOM 1477 O O . LYS A 1 182 ? 14.649 -8.747 -18.116 1.00 88.44 182 LYS A O 1
ATOM 1482 N N . GLN A 1 183 ? 15.423 -8.561 -16.007 1.00 89.88 183 GLN A N 1
ATOM 1483 C CA . GLN A 1 183 ? 14.133 -8.223 -15.417 1.00 89.88 183 GLN A CA 1
ATOM 1484 C C . GLN A 1 183 ? 13.934 -6.715 -15.523 1.00 89.88 183 GLN A C 1
ATOM 1486 O O . GLN A 1 183 ? 14.821 -5.947 -15.140 1.00 89.88 183 GLN A O 1
ATOM 1491 N N . ILE A 1 184 ? 12.779 -6.310 -16.032 1.00 88.88 184 ILE A N 1
ATOM 1492 C CA . ILE A 1 184 ? 12.304 -4.932 -16.009 1.00 88.88 184 ILE A CA 1
ATOM 1493 C C . ILE A 1 184 ? 11.089 -4.857 -15.091 1.00 88.88 184 ILE A C 1
ATOM 1495 O O . ILE A 1 184 ? 10.260 -5.769 -15.062 1.00 88.88 184 ILE A O 1
ATOM 1499 N N . GLU A 1 185 ? 11.013 -3.791 -14.305 1.00 87.62 185 GLU A N 1
ATOM 1500 C CA . GLU A 1 185 ? 9.860 -3.541 -13.448 1.00 87.62 185 GLU A CA 1
ATOM 1501 C C . GLU A 1 185 ? 8.609 -3.343 -14.315 1.00 87.62 185 GLU A C 1
ATOM 1503 O O . GLU A 1 185 ? 8.678 -2.750 -15.396 1.00 87.62 185 GLU A O 1
ATOM 1508 N N . THR A 1 186 ? 7.479 -3.883 -13.866 1.00 87.62 186 THR A N 1
ATOM 1509 C CA . THR A 1 186 ? 6.179 -3.701 -14.509 1.00 87.62 186 THR A CA 1
ATOM 1510 C C . THR A 1 186 ? 5.200 -3.126 -13.499 1.00 87.62 186 THR A C 1
ATOM 1512 O O . THR A 1 186 ? 5.130 -3.576 -12.356 1.00 87.62 186 THR A O 1
ATOM 1515 N N . HIS A 1 187 ? 4.454 -2.114 -13.920 1.00 86.44 187 HIS A N 1
ATOM 1516 C CA . HIS A 1 187 ? 3.533 -1.396 -13.049 1.00 86.44 187 HIS A CA 1
ATOM 1517 C C . HIS A 1 187 ? 2.156 -1.992 -13.252 1.00 86.44 187 HIS A C 1
ATOM 1519 O O . HIS A 1 187 ? 1.617 -1.942 -14.356 1.00 86.44 187 HIS A O 1
ATOM 1525 N N . LEU A 1 188 ? 1.618 -2.609 -12.210 1.00 89.81 188 LEU A N 1
ATOM 1526 C CA . LEU A 1 188 ? 0.321 -3.264 -12.243 1.00 89.81 188 LEU A CA 1
ATOM 1527 C C . LEU A 1 188 ? -0.451 -2.864 -10.999 1.00 89.81 188 LEU A C 1
ATOM 1529 O O . LEU A 1 188 ? 0.125 -2.761 -9.915 1.00 89.81 188 LEU A O 1
ATOM 1533 N N . TRP A 1 189 ? -1.754 -2.677 -11.168 1.00 92.75 189 TRP A N 1
ATOM 1534 C CA . TRP A 1 189 ? -2.658 -2.669 -10.030 1.00 92.75 189 TRP A CA 1
ATOM 1535 C C . TRP A 1 189 ? -2.658 -4.045 -9.368 1.00 92.75 189 TRP A C 1
ATOM 1537 O O . TRP A 1 189 ? -2.764 -5.073 -10.047 1.00 92.75 189 TRP A O 1
ATOM 1547 N N . ALA A 1 190 ? -2.552 -4.054 -8.046 1.00 92.06 190 ALA A N 1
ATOM 1548 C CA . ALA A 1 190 ? -2.612 -5.255 -7.233 1.00 92.06 190 ALA A CA 1
ATOM 1549 C C . ALA A 1 190 ? -3.540 -5.052 -6.045 1.00 92.06 190 ALA A C 1
ATOM 1551 O O . ALA A 1 190 ? -3.743 -3.930 -5.587 1.00 92.06 190 ALA A O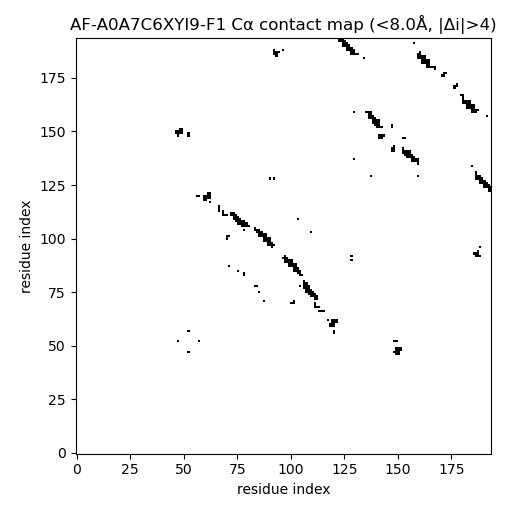 1
ATOM 1552 N N . ILE A 1 191 ? -4.103 -6.161 -5.580 1.00 92.88 191 ILE A N 1
ATOM 1553 C CA . ILE A 1 191 ? -4.963 -6.217 -4.408 1.00 92.88 191 ILE A CA 1
ATOM 1554 C C . ILE A 1 191 ? -4.303 -7.189 -3.443 1.00 92.88 191 ILE A C 1
ATOM 1556 O O . ILE A 1 191 ? -4.104 -8.348 -3.810 1.00 92.88 191 ILE A O 1
ATOM 1560 N N . ASP A 1 192 ? -4.009 -6.710 -2.242 1.00 89.81 192 ASP A N 1
ATOM 1561 C CA . ASP A 1 192 ? -3.577 -7.529 -1.116 1.00 89.81 192 ASP A CA 1
ATOM 1562 C C . ASP A 1 192 ? -4.597 -7.398 0.023 1.00 89.81 192 ASP A C 1
ATOM 1564 O O . ASP A 1 192 ? -5.079 -6.301 0.316 1.00 89.81 192 ASP A O 1
ATOM 1568 N N . ASP A 1 193 ? -4.899 -8.532 0.657 1.00 85.38 193 ASP A N 1
ATOM 1569 C CA . ASP A 1 193 ? -5.765 -8.641 1.831 1.00 85.38 193 ASP A CA 1
ATOM 1570 C C . ASP A 1 193 ? -4.933 -9.233 2.984 1.00 85.38 193 ASP A C 1
ATOM 1572 O O . ASP A 1 193 ? -4.230 -10.230 2.780 1.00 85.38 193 ASP A O 1
ATOM 1576 N N . PHE A 1 194 ? -5.003 -8.645 4.179 1.00 78.81 194 PHE A N 1
ATOM 1577 C CA . PHE A 1 194 ? -4.240 -9.071 5.362 1.00 78.81 194 PHE A CA 1
ATOM 1578 C C . PHE A 1 194 ? -4.999 -8.858 6.674 1.00 78.81 194 PHE A C 1
ATOM 1580 O O . PHE A 1 194 ? -5.859 -7.946 6.743 1.00 78.81 194 PHE A O 1
#

Mean predicted aligned error: 13.47 Å